Protein AF-A0A7S1BVX7-F1 (afdb_monomer_lite)

pLDDT: mean 76.32, std 13.63, range [35.94, 97.0]

Secondary structure (DSSP, 8-state):
-HHHHHHHHHHHTT-SEEEEE--HHHH--TT---TTSS---TT----S--SSS-HHHHHHHHHHHHHHHHHHHHHHHT-EEEEE-------PPSTT-----HHHHHHHHHHHHHHHTT--EEEEEPPHHHH-SSSPPPTTSS-EEGGG--SS--TTS-HHHHHHHHHHHHHHHHHHHHHHTT-EEEEEE---

Radius of gyration: 19.73 Å; chains: 1; bounding box: 46×43×48 Å

InterPro domains:
  IPR013120 Fatty acyl-CoA reductase-like, NAD-binding domain [PF07993] (8-108)
  IPR036291 NAD(P)-binding domain superfamily [SSF51735] (10-95)
  IPR036291 NAD(P)-binding domain superfamily [SSF51735] (114-191)
  IPR050425 NAD(P)-dependent dehydratase-like [PTHR10366] (12-107)

Organism: NCBI:txid216773

Structure (mmCIF, N/CA/C/O backbone):
data_AF-A0A7S1BVX7-F1
#
_entry.id   AF-A0A7S1BVX7-F1
#
loop_
_atom_site.group_PDB
_atom_site.id
_atom_site.type_symbol
_atom_site.label_atom_id
_atom_site.label_alt_id
_atom_site.label_comp_id
_atom_site.label_asym_id
_atom_site.label_entity_id
_atom_site.label_seq_id
_atom_site.pdbx_PDB_ins_code
_atom_site.Cartn_x
_atom_site.Cartn_y
_atom_site.Cartn_z
_atom_site.occupancy
_atom_site.B_iso_or_equiv
_atom_site.auth_seq_id
_atom_site.auth_comp_id
_atom_site.auth_asym_id
_atom_site.auth_atom_id
_atom_site.pdbx_PDB_model_num
ATOM 1 N N . THR A 1 1 ? -8.414 16.495 10.955 1.00 70.19 1 THR A N 1
ATOM 2 C CA . THR A 1 1 ? -7.666 15.682 9.970 1.00 70.19 1 THR A CA 1
ATOM 3 C C . THR A 1 1 ? -8.659 14.750 9.318 1.00 70.19 1 THR A C 1
ATOM 5 O O . THR A 1 1 ? -9.545 14.273 10.020 1.00 70.19 1 THR A O 1
ATOM 8 N N . LEU A 1 2 ? -8.501 14.451 8.025 1.00 81.69 2 LEU A N 1
ATOM 9 C CA . LEU A 1 2 ? -9.437 13.598 7.274 1.00 81.69 2 LEU A CA 1
ATOM 10 C C . LEU A 1 2 ? -9.712 12.246 7.960 1.00 81.69 2 LEU A C 1
ATOM 12 O O . LEU A 1 2 ? -10.850 11.797 8.012 1.00 81.69 2 LEU A O 1
ATOM 16 N N . VAL A 1 3 ? -8.689 11.630 8.573 1.00 88.06 3 VAL A N 1
ATOM 17 C CA . VAL A 1 3 ? -8.845 10.380 9.344 1.00 88.06 3 VAL A CA 1
ATOM 18 C C . VAL A 1 3 ? -9.833 10.549 10.505 1.00 88.06 3 VAL A C 1
ATOM 20 O O . VAL A 1 3 ? -10.677 9.687 10.720 1.00 88.06 3 VAL A O 1
ATOM 23 N N . LYS A 1 4 ? -9.769 11.671 11.238 1.00 89.50 4 LYS A N 1
ATOM 24 C CA . LYS A 1 4 ? -10.687 11.948 12.353 1.00 89.50 4 LYS A CA 1
ATOM 25 C C . LYS A 1 4 ? -12.123 12.102 11.866 1.00 89.50 4 LYS A C 1
ATOM 27 O O . LYS A 1 4 ? -13.010 11.489 12.441 1.00 89.50 4 LYS A O 1
ATOM 32 N N . GLU A 1 5 ? -12.341 12.888 10.818 1.00 90.88 5 GLU A N 1
ATOM 33 C CA . GLU A 1 5 ? -13.677 13.098 10.242 1.00 90.88 5 GLU A CA 1
ATOM 34 C C . GLU A 1 5 ? -14.302 11.777 9.780 1.00 90.88 5 GLU A C 1
ATOM 36 O O . GLU A 1 5 ? -15.466 11.502 10.074 1.00 90.88 5 GLU A O 1
ATOM 41 N N . TRP A 1 6 ? -13.508 10.914 9.142 1.00 89.31 6 TRP A N 1
ATOM 42 C CA . TRP A 1 6 ? -13.978 9.616 8.668 1.00 89.31 6 TRP A CA 1
ATOM 43 C C . TRP A 1 6 ? -14.335 8.662 9.815 1.00 89.31 6 TRP A C 1
ATOM 45 O O .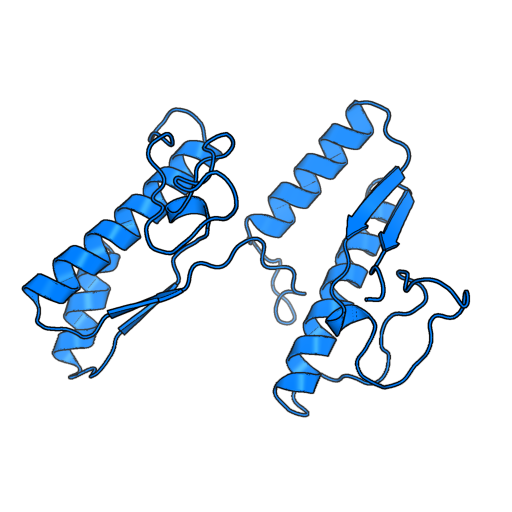 TRP A 1 6 ? -15.406 8.060 9.798 1.00 89.31 6 TRP A O 1
ATOM 55 N N . MET A 1 7 ? -13.495 8.582 10.853 1.00 91.06 7 MET A N 1
ATOM 56 C CA . MET A 1 7 ? -13.755 7.758 12.044 1.00 91.06 7 MET A CA 1
ATOM 57 C C . MET A 1 7 ? -14.986 8.244 12.827 1.00 91.06 7 MET A C 1
ATOM 59 O O . MET A 1 7 ? -15.818 7.430 13.227 1.00 91.06 7 MET A O 1
ATOM 63 N N . VAL A 1 8 ? -15.146 9.565 12.993 1.00 94.62 8 VAL A N 1
ATOM 64 C CA . VAL A 1 8 ? -16.341 10.165 13.617 1.00 94.62 8 VAL A CA 1
ATOM 65 C C . VAL A 1 8 ? -17.596 9.806 12.827 1.00 94.62 8 VAL A C 1
ATOM 67 O O . VAL A 1 8 ? -18.589 9.386 13.415 1.00 94.62 8 VAL A O 1
ATOM 70 N N . THR A 1 9 ? -17.543 9.925 11.500 1.00 92.81 9 THR A N 1
ATOM 71 C CA . THR A 1 9 ? -18.676 9.593 10.627 1.00 92.81 9 THR A CA 1
ATOM 72 C C . THR A 1 9 ? -19.025 8.108 10.710 1.00 92.81 9 THR A C 1
ATOM 74 O O . THR A 1 9 ? -20.191 7.762 10.872 1.00 92.81 9 THR A O 1
ATOM 77 N N . ALA A 1 10 ? -18.025 7.222 10.669 1.00 88.81 10 ALA A N 1
ATOM 78 C CA . ALA A 1 10 ? -18.234 5.782 10.805 1.00 88.81 10 ALA A CA 1
ATOM 79 C C . ALA A 1 10 ? -18.930 5.430 12.130 1.00 88.81 10 ALA A C 1
ATOM 81 O O . ALA A 1 10 ? -19.890 4.659 12.131 1.00 88.81 10 ALA A O 1
ATOM 82 N N . LYS A 1 11 ? -18.507 6.047 13.242 1.00 92.81 11 LYS A N 1
ATOM 83 C CA . LYS A 1 11 ? -19.168 5.881 14.543 1.00 92.81 11 LYS A CA 1
ATOM 84 C C . LYS A 1 11 ? -20.602 6.403 14.537 1.00 92.81 11 LYS A C 1
ATOM 86 O O . LYS A 1 11 ? -21.496 5.703 15.000 1.00 92.81 11 LYS A O 1
ATOM 91 N N . ALA A 1 12 ? -20.827 7.605 14.009 1.00 94.88 12 ALA A N 1
ATOM 92 C CA . ALA A 1 12 ? -22.155 8.215 13.952 1.00 94.88 12 ALA A CA 1
ATOM 93 C C . ALA A 1 12 ? -23.157 7.371 13.142 1.00 94.88 12 ALA A C 1
ATOM 95 O O . ALA A 1 12 ? -24.337 7.333 13.473 1.00 94.88 12 ALA A O 1
ATOM 96 N N . LEU A 1 13 ? -22.679 6.654 12.122 1.00 95.31 13 LEU A N 1
ATOM 97 C CA . LEU A 1 13 ? -23.476 5.732 11.310 1.00 95.31 13 LEU A CA 1
ATOM 98 C C . LEU A 1 13 ? -23.624 4.326 11.923 1.00 95.31 13 LEU A C 1
ATOM 100 O O . LEU A 1 13 ? -24.218 3.452 11.296 1.00 95.31 13 LEU A O 1
ATOM 104 N N . GLY A 1 14 ? -23.079 4.079 13.118 1.00 92.56 14 GLY A N 1
ATOM 105 C CA . GLY A 1 14 ? -23.167 2.778 13.786 1.00 92.56 14 GLY A CA 1
ATOM 106 C C . GLY A 1 14 ? -22.335 1.679 13.118 1.00 92.56 14 GLY A C 1
ATOM 107 O O . GLY A 1 14 ? -22.705 0.505 13.172 1.00 92.56 14 GLY A O 1
ATOM 108 N N . ALA A 1 15 ? -21.225 2.027 12.458 1.00 90.19 15 ALA A N 1
ATOM 109 C CA . ALA A 1 15 ? -20.363 1.038 11.821 1.00 90.19 15 ALA A CA 1
ATOM 110 C C . ALA A 1 15 ? -19.768 0.070 12.857 1.00 90.19 15 ALA A C 1
ATOM 112 O O . ALA A 1 15 ? -19.084 0.480 13.790 1.00 90.19 15 ALA A O 1
ATOM 113 N N . ARG A 1 16 ? -19.966 -1.237 12.645 1.00 86.12 16 ARG A N 1
ATOM 114 C CA . ARG A 1 16 ? -19.389 -2.291 13.499 1.00 86.12 16 ARG A CA 1
ATOM 115 C C . ARG A 1 16 ? -17.866 -2.387 13.378 1.00 86.12 16 ARG A C 1
ATOM 117 O O . ARG A 1 16 ? -17.187 -2.700 14.347 1.00 86.12 16 ARG A O 1
ATOM 124 N N . ARG A 1 17 ? -17.345 -2.182 12.168 1.00 86.94 17 ARG A N 1
ATOM 125 C CA . ARG A 1 17 ? -15.933 -2.356 11.824 1.00 86.94 17 ARG A CA 1
ATOM 126 C C . ARG A 1 17 ? -15.527 -1.345 10.771 1.00 86.94 17 ARG A C 1
ATOM 128 O O . ARG A 1 17 ? -16.231 -1.157 9.781 1.00 86.94 17 ARG A O 1
ATOM 135 N N . VAL A 1 18 ? -14.346 -0.775 10.950 1.00 88.44 18 VAL A N 1
ATOM 136 C CA . VAL A 1 18 ? -13.700 0.118 9.998 1.00 88.44 18 VAL A CA 1
ATOM 137 C C . VAL A 1 18 ? -12.531 -0.615 9.345 1.00 88.44 18 VAL A C 1
ATOM 139 O O . VAL A 1 18 ? -11.682 -1.184 10.030 1.00 88.44 18 VAL A O 1
ATOM 142 N N . ILE A 1 19 ? -12.485 -0.609 8.011 1.00 86.19 19 ILE A N 1
ATOM 143 C CA . ILE A 1 19 ? -11.337 -1.105 7.244 1.00 86.19 19 ILE A CA 1
ATOM 144 C C . ILE A 1 19 ? -10.570 0.103 6.721 1.00 86.19 19 ILE A C 1
ATOM 146 O O . ILE A 1 19 ? -11.102 0.895 5.943 1.00 86.19 19 ILE A O 1
ATOM 150 N N . PHE A 1 20 ? -9.320 0.243 7.148 1.00 83.38 20 PHE A N 1
ATOM 151 C CA . PHE A 1 20 ? -8.459 1.356 6.778 1.00 83.38 20 PHE A CA 1
ATOM 152 C C . PHE A 1 20 ? -7.367 0.898 5.810 1.00 83.38 20 PHE A C 1
ATOM 154 O O . PHE A 1 20 ? -6.495 0.093 6.146 1.00 83.38 20 PHE A O 1
ATOM 161 N N . THR A 1 21 ? -7.401 1.432 4.590 1.00 83.81 21 THR A N 1
ATOM 162 C CA . THR A 1 21 ? -6.370 1.166 3.583 1.00 83.81 21 THR A CA 1
ATOM 163 C C . THR A 1 21 ? -5.134 2.012 3.868 1.00 83.81 21 THR A C 1
ATOM 165 O O . THR A 1 21 ? -5.026 3.171 3.451 1.00 83.81 21 THR A O 1
ATOM 168 N N . SER A 1 22 ? -4.177 1.408 4.561 1.00 89.19 22 SER A N 1
ATOM 169 C CA . SER A 1 22 ? -2.867 1.986 4.806 1.00 89.19 22 SER A CA 1
ATOM 170 C C . SER A 1 22 ? -1.942 1.763 3.598 1.00 89.19 22 SER A C 1
ATOM 172 O O . SER A 1 22 ? -2.319 2.024 2.450 1.00 89.19 22 SER A O 1
ATOM 174 N N . SER A 1 23 ? -0.686 1.397 3.829 1.00 84.31 23 SER A N 1
ATOM 175 C CA . SER A 1 23 ? 0.339 1.181 2.817 1.00 84.31 23 SER A CA 1
ATOM 176 C C . SER A 1 23 ? 1.530 0.475 3.446 1.00 84.31 23 SER A C 1
ATOM 178 O O . SER A 1 23 ? 1.856 0.710 4.606 1.00 84.31 23 SER A O 1
ATOM 180 N N . MET A 1 24 ? 2.275 -0.284 2.650 1.00 86.19 24 MET A N 1
ATOM 181 C CA . MET A 1 24 ? 3.579 -0.808 3.056 1.00 86.19 24 MET A CA 1
ATOM 182 C C . MET A 1 24 ? 4.570 0.303 3.453 1.00 86.19 24 MET A C 1
ATOM 184 O O . MET A 1 24 ? 5.510 0.076 4.211 1.00 86.19 24 MET A O 1
ATOM 188 N N . ALA A 1 25 ? 4.306 1.530 3.002 1.00 86.69 25 ALA A N 1
ATOM 189 C CA . ALA A 1 25 ? 4.991 2.746 3.414 1.00 86.69 25 ALA A CA 1
ATOM 190 C C . ALA A 1 25 ? 4.828 3.093 4.910 1.00 86.69 25 ALA A C 1
ATOM 192 O O . ALA A 1 25 ? 5.683 3.781 5.461 1.00 86.69 25 ALA A O 1
ATOM 193 N N . ALA A 1 26 ? 3.756 2.631 5.567 1.00 91.50 26 ALA A N 1
ATOM 194 C CA . ALA A 1 26 ? 3.566 2.762 7.013 1.00 91.50 26 ALA A CA 1
ATOM 195 C C . ALA A 1 26 ? 4.376 1.725 7.808 1.00 91.50 26 ALA A C 1
ATOM 197 O O . ALA A 1 26 ? 4.738 1.975 8.955 1.00 91.50 26 ALA A O 1
ATOM 198 N N . VAL A 1 27 ? 4.709 0.595 7.177 1.00 91.88 27 VAL A N 1
ATOM 199 C CA . VAL A 1 27 ? 5.401 -0.544 7.797 1.00 91.88 27 VAL A CA 1
ATOM 200 C C . VAL A 1 27 ? 6.926 -0.428 7.673 1.00 91.88 27 VAL A C 1
ATOM 202 O O . VAL A 1 27 ? 7.643 -0.817 8.590 1.00 91.88 27 VAL A O 1
ATOM 205 N N . ARG A 1 28 ? 7.447 0.135 6.571 1.00 91.44 28 ARG A N 1
ATOM 206 C CA . ARG A 1 28 ? 8.895 0.343 6.374 1.00 91.44 28 ARG A CA 1
ATOM 207 C C . ARG A 1 28 ? 9.237 1.600 5.574 1.00 91.44 28 ARG A C 1
ATOM 209 O O . ARG A 1 28 ? 8.481 2.006 4.690 1.00 91.44 28 ARG A O 1
ATOM 216 N N . ALA A 1 29 ? 10.433 2.136 5.813 1.00 88.06 29 ALA A N 1
ATOM 217 C CA . ALA A 1 29 ? 11.091 3.079 4.910 1.00 88.06 29 ALA A CA 1
ATOM 218 C C . ALA A 1 29 ? 11.880 2.351 3.801 1.00 88.06 29 ALA A C 1
ATOM 220 O O . ALA A 1 29 ? 11.981 1.120 3.782 1.00 88.06 29 ALA A O 1
ATOM 221 N N . THR A 1 30 ? 12.465 3.111 2.868 1.00 79.50 30 THR A N 1
ATOM 222 C CA . THR A 1 30 ? 13.228 2.566 1.727 1.00 79.50 30 THR A CA 1
ATOM 223 C C . THR A 1 30 ? 14.382 1.650 2.156 1.00 79.50 30 THR A C 1
ATOM 225 O O . THR A 1 30 ? 14.517 0.578 1.578 1.00 79.50 30 THR A O 1
ATOM 228 N N . ASN A 1 31 ? 15.129 2.015 3.207 1.00 81.38 31 ASN A N 1
ATOM 229 C CA . ASN A 1 31 ? 16.330 1.300 3.675 1.00 81.38 31 ASN A CA 1
ATOM 230 C C . ASN A 1 31 ? 16.199 0.765 5.113 1.00 81.38 31 ASN A C 1
ATOM 232 O O . ASN A 1 31 ? 17.197 0.591 5.805 1.00 81.38 31 ASN A O 1
ATOM 236 N N . GLN A 1 32 ? 14.975 0.562 5.599 1.00 86.12 32 GLN A N 1
ATOM 237 C CA . GLN A 1 32 ? 14.747 0.050 6.949 1.00 86.12 32 GLN A CA 1
ATOM 238 C C . GLN A 1 32 ? 14.559 -1.470 6.896 1.00 86.12 32 GLN A C 1
ATOM 240 O O . GLN A 1 32 ? 13.558 -1.877 6.318 1.00 86.12 32 GLN A O 1
ATOM 245 N N . PRO A 1 33 ? 15.446 -2.299 7.479 1.00 87.56 33 PRO A N 1
ATOM 246 C CA . PRO A 1 33 ? 15.275 -3.752 7.495 1.00 87.56 33 PRO A CA 1
ATOM 247 C C . PRO A 1 33 ? 14.111 -4.191 8.406 1.00 87.56 33 PRO A C 1
ATOM 249 O O . PRO A 1 33 ? 13.711 -3.436 9.300 1.00 87.56 33 PRO A O 1
ATOM 252 N N . PRO A 1 34 ? 13.564 -5.408 8.217 1.00 90.06 34 PRO A N 1
ATOM 253 C CA . PRO A 1 34 ? 12.556 -5.958 9.120 1.00 90.06 34 PRO A CA 1
ATOM 254 C C . PRO A 1 34 ? 13.154 -6.223 10.507 1.00 90.06 34 PRO A C 1
ATOM 256 O O . PRO A 1 34 ? 14.296 -6.671 10.624 1.00 90.06 34 PRO A O 1
ATOM 259 N N . LYS A 1 35 ? 12.370 -6.018 11.570 1.00 90.69 35 LYS A N 1
ATOM 260 C CA . LYS A 1 35 ? 12.812 -6.197 12.967 1.00 90.69 35 LYS A CA 1
ATOM 261 C C . LYS A 1 35 ? 13.326 -7.604 13.272 1.00 90.69 35 LYS A C 1
ATOM 263 O O . LYS A 1 35 ? 14.203 -7.761 14.110 1.00 90.69 35 LYS A O 1
ATOM 268 N N . ASN A 1 36 ? 12.769 -8.620 12.616 1.00 85.38 36 ASN A N 1
ATOM 269 C CA . ASN A 1 36 ? 13.164 -10.021 12.793 1.00 85.38 36 ASN A CA 1
ATOM 270 C C . ASN A 1 36 ? 14.287 -10.472 11.836 1.00 85.38 36 ASN A C 1
ATOM 272 O O . ASN A 1 36 ? 14.613 -11.655 11.816 1.00 85.38 36 ASN A O 1
ATOM 276 N N . GLY A 1 37 ? 14.822 -9.571 11.005 1.00 87.94 37 GLY A N 1
ATOM 277 C CA . GLY A 1 37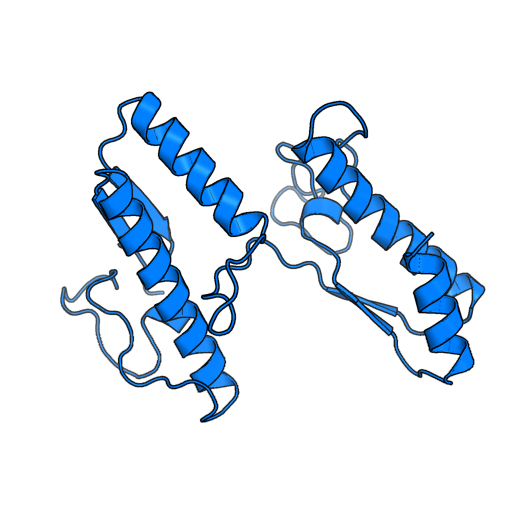 ? 15.882 -9.856 10.034 1.00 87.94 37 GLY A CA 1
ATOM 278 C C . GLY A 1 37 ? 15.452 -10.586 8.754 1.00 87.94 37 GLY A C 1
ATOM 279 O O . GLY A 1 37 ? 16.211 -10.575 7.792 1.00 87.94 37 GLY A O 1
ATOM 280 N N . ASN A 1 38 ? 14.244 -11.154 8.692 1.00 82.44 38 ASN A N 1
ATOM 281 C CA . ASN A 1 38 ? 13.816 -12.025 7.590 1.00 82.44 38 ASN A CA 1
ATOM 282 C C . ASN A 1 38 ? 12.660 -11.445 6.764 1.00 82.44 38 ASN A C 1
ATOM 284 O O . ASN A 1 38 ? 12.731 -11.392 5.539 1.00 82.44 38 ASN A O 1
ATOM 288 N N . PHE A 1 39 ? 11.574 -11.020 7.411 1.00 79.25 39 PHE A N 1
ATOM 289 C CA . PHE A 1 39 ? 10.365 -10.552 6.728 1.00 79.25 39 PHE A CA 1
ATOM 290 C C . PHE A 1 39 ? 9.595 -9.539 7.573 1.00 79.25 39 PHE A C 1
ATOM 292 O O . PHE A 1 39 ? 9.575 -9.618 8.799 1.00 79.25 39 PHE A O 1
ATOM 299 N N . TYR A 1 40 ? 8.920 -8.599 6.912 1.00 82.25 40 TYR A N 1
ATOM 300 C CA . TYR A 1 40 ? 8.086 -7.613 7.598 1.00 82.25 40 TYR A CA 1
ATOM 301 C C . TYR A 1 40 ? 6.795 -8.243 8.115 1.00 82.25 40 TYR A C 1
ATOM 303 O O . TYR A 1 40 ? 6.176 -9.081 7.459 1.00 82.25 40 TYR A O 1
ATOM 311 N N . THR A 1 41 ? 6.371 -7.783 9.280 1.00 84.94 41 THR A N 1
ATOM 312 C CA . THR A 1 41 ? 5.156 -8.194 9.978 1.00 84.94 41 THR A CA 1
ATOM 313 C C . THR A 1 41 ? 4.337 -6.967 10.368 1.00 84.94 41 THR A C 1
ATOM 315 O O . THR A 1 41 ? 4.791 -5.834 10.243 1.00 84.94 41 THR A O 1
ATOM 318 N N . ASN A 1 42 ? 3.146 -7.175 10.927 1.00 85.38 42 ASN A N 1
ATOM 319 C CA . ASN A 1 42 ? 2.353 -6.095 11.526 1.00 85.38 42 ASN A CA 1
ATOM 320 C C . ASN A 1 42 ? 3.007 -5.450 12.771 1.00 85.38 42 ASN A C 1
ATOM 322 O O . ASN A 1 42 ? 2.485 -4.472 13.299 1.00 85.38 42 ASN A O 1
ATOM 326 N N . LYS A 1 43 ? 4.127 -5.996 13.267 1.00 92.00 43 LYS A N 1
ATOM 327 C CA . LYS A 1 43 ? 4.924 -5.404 14.355 1.00 92.00 43 LYS A CA 1
ATOM 328 C C . LYS A 1 43 ? 5.952 -4.395 13.840 1.00 92.00 43 LYS A C 1
ATOM 330 O O . LYS A 1 43 ? 6.543 -3.656 14.638 1.00 92.00 43 LYS A O 1
ATOM 335 N N . ASP A 1 44 ? 6.208 -4.387 12.537 1.00 94.19 44 ASP A N 1
ATOM 336 C CA . ASP A 1 44 ? 7.105 -3.449 11.883 1.00 94.19 44 ASP A CA 1
ATOM 337 C C . ASP A 1 44 ? 6.374 -2.134 11.610 1.00 94.19 44 ASP A C 1
ATOM 339 O O . ASP A 1 44 ? 5.222 -2.112 11.186 1.00 94.19 44 ASP A O 1
ATOM 343 N N . TRP A 1 45 ? 7.061 -1.033 11.888 1.00 96.81 45 TRP A N 1
ATOM 344 C CA . TRP A 1 45 ? 6.572 0.319 11.658 1.00 96.81 45 TRP A CA 1
ATOM 345 C C . TRP A 1 45 ? 7.687 1.114 11.018 1.00 96.81 45 TRP A C 1
ATOM 347 O O . TRP A 1 45 ? 8.851 0.965 11.395 1.00 96.81 45 TRP A O 1
ATOM 357 N N . ASN A 1 46 ? 7.334 1.975 10.077 1.00 94.62 46 ASN A N 1
ATOM 358 C CA . ASN A 1 46 ? 8.279 2.898 9.489 1.00 94.62 46 ASN A CA 1
ATOM 359 C C . ASN A 1 46 ? 8.767 3.870 10.572 1.00 94.62 46 ASN A C 1
ATOM 361 O O . ASN A 1 46 ? 7.964 4.552 11.196 1.00 94.62 46 ASN A O 1
ATOM 365 N N . THR A 1 47 ? 10.069 3.943 10.808 1.00 95.75 47 THR A N 1
ATOM 366 C CA . THR A 1 47 ? 10.650 4.858 11.803 1.00 95.75 47 THR A CA 1
ATOM 367 C C . THR A 1 47 ? 11.644 5.841 11.203 1.00 95.75 47 THR A C 1
ATOM 369 O O . THR A 1 47 ? 12.092 6.739 11.906 1.00 95.75 47 THR A O 1
ATOM 372 N N . LEU A 1 48 ? 11.986 5.693 9.919 1.00 94.75 48 LEU A N 1
ATOM 373 C CA . LEU A 1 48 ? 13.050 6.469 9.274 1.00 94.75 48 LEU A CA 1
ATOM 374 C C . LEU A 1 48 ? 12.536 7.534 8.300 1.00 94.75 48 LEU A C 1
ATOM 376 O O . LEU A 1 48 ? 13.304 8.399 7.881 1.00 94.75 48 LEU A O 1
ATOM 380 N N . SER A 1 49 ? 11.275 7.457 7.873 1.00 89.56 49 SER A N 1
ATOM 381 C CA . SER A 1 49 ? 10.715 8.459 6.966 1.00 89.56 49 SER A CA 1
ATOM 382 C C . SER A 1 49 ? 10.328 9.716 7.729 1.00 89.56 49 SER A C 1
ATOM 384 O O . SER A 1 49 ? 9.644 9.655 8.748 1.00 89.56 49 SER A O 1
ATOM 386 N N . GLU A 1 50 ? 10.709 10.859 7.178 1.00 91.69 50 GLU A N 1
ATOM 387 C CA . GLU A 1 50 ? 10.508 12.191 7.743 1.00 91.69 50 GLU A CA 1
ATOM 388 C C . GLU A 1 50 ? 9.706 13.071 6.781 1.00 91.69 50 GLU A C 1
ATOM 390 O O . GLU A 1 50 ? 9.833 12.963 5.553 1.00 91.69 50 GLU A O 1
ATOM 395 N N . LEU A 1 51 ? 8.893 13.962 7.346 1.00 90.38 51 LEU A N 1
ATOM 396 C CA . LEU A 1 51 ? 8.193 14.993 6.590 1.00 90.38 51 LEU A CA 1
ATOM 397 C C . LEU A 1 51 ? 9.193 16.041 6.082 1.00 90.38 51 LEU A C 1
ATOM 399 O O . LEU A 1 51 ? 10.064 16.477 6.824 1.00 90.38 51 LEU A O 1
ATOM 403 N N . GLY A 1 52 ? 9.068 16.457 4.822 1.00 82.19 52 GLY A N 1
ATOM 404 C CA . GLY A 1 52 ? 9.872 17.537 4.239 1.00 82.19 52 GLY A CA 1
ATOM 405 C C . GLY A 1 52 ? 11.236 17.116 3.680 1.00 82.19 52 GLY A C 1
ATOM 406 O O . GLY A 1 52 ? 11.778 17.832 2.848 1.00 82.19 52 GLY A O 1
ATOM 407 N N . LYS A 1 53 ? 11.761 15.934 4.034 1.00 82.31 53 LYS A N 1
ATOM 408 C CA . LYS A 1 53 ? 13.060 15.439 3.530 1.00 82.31 53 LYS A CA 1
ATOM 409 C C . LYS A 1 53 ? 13.102 15.288 2.008 1.00 82.31 53 LYS A C 1
ATOM 411 O O . LYS A 1 53 ? 14.060 15.671 1.351 1.00 82.31 53 LYS A O 1
ATOM 416 N N . ASN A 1 54 ? 12.071 14.664 1.456 1.00 80.56 54 ASN A N 1
ATOM 417 C CA . ASN A 1 54 ? 11.756 14.628 0.031 1.00 80.56 54 ASN A CA 1
ATOM 418 C C . ASN A 1 54 ? 10.300 14.171 -0.124 1.00 80.56 54 ASN A C 1
ATOM 420 O O . ASN A 1 54 ? 9.646 13.801 0.861 1.00 80.56 54 ASN A O 1
ATOM 424 N N . TRP A 1 55 ? 9.788 14.179 -1.353 1.00 76.00 55 TRP A N 1
ATOM 425 C CA . TRP A 1 55 ? 8.406 13.792 -1.628 1.00 76.00 55 TRP A CA 1
ATOM 426 C C . TRP A 1 55 ? 8.093 12.355 -1.166 1.00 76.00 55 TRP A C 1
ATOM 428 O O . TRP A 1 55 ? 7.112 12.140 -0.455 1.00 76.00 55 TRP A O 1
ATOM 438 N N . GLY A 1 56 ? 8.957 11.378 -1.474 1.00 72.94 56 GLY A N 1
ATOM 439 C CA . GLY A 1 56 ? 8.735 9.965 -1.129 1.00 72.94 56 GLY A CA 1
ATOM 440 C C . GLY A 1 56 ? 8.760 9.703 0.378 1.00 72.94 56 GLY A C 1
ATOM 441 O O . GLY A 1 56 ? 7.893 9.012 0.910 1.00 72.94 56 GLY A O 1
ATOM 442 N N . SER A 1 57 ? 9.706 10.321 1.082 1.00 78.62 57 SER A N 1
ATOM 443 C CA . SER A 1 57 ? 9.798 10.304 2.544 1.00 78.62 57 SER A CA 1
ATOM 444 C C . SER A 1 57 ? 8.566 10.945 3.185 1.00 78.62 57 SER A C 1
ATOM 446 O O . SER A 1 57 ? 7.994 10.381 4.115 1.00 78.62 57 SER A O 1
ATOM 448 N N . SER A 1 58 ? 8.088 12.066 2.639 1.00 79.75 58 SER A N 1
ATOM 449 C CA . SER A 1 58 ? 6.882 12.751 3.123 1.00 79.75 58 SER A CA 1
ATOM 450 C C . SER A 1 58 ? 5.620 11.910 2.909 1.00 79.75 58 SER A C 1
ATOM 452 O O . SER A 1 58 ? 4.779 11.808 3.805 1.00 79.75 58 SER A O 1
ATOM 454 N N . TYR A 1 59 ? 5.503 11.237 1.760 1.00 78.94 59 TYR A N 1
ATOM 455 C CA . TYR A 1 59 ? 4.430 10.279 1.497 1.00 78.94 59 TYR A CA 1
ATOM 456 C C . TYR A 1 59 ? 4.464 9.116 2.500 1.00 78.94 59 TYR A C 1
ATOM 458 O O . TYR A 1 59 ? 3.454 8.826 3.142 1.00 78.94 59 TYR A O 1
ATOM 466 N N 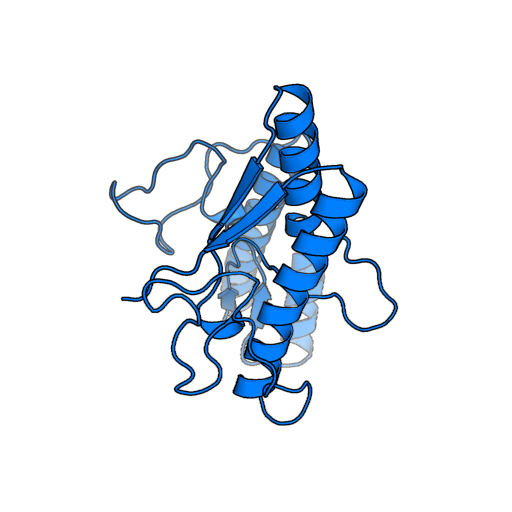. GLN A 1 60 ? 5.627 8.492 2.702 1.00 82.69 60 GLN A N 1
ATOM 467 C CA . GLN A 1 60 ? 5.786 7.391 3.655 1.00 82.69 60 GLN A CA 1
ATOM 468 C C . GLN A 1 60 ? 5.456 7.816 5.095 1.00 82.69 60 GLN A C 1
ATOM 470 O O . GLN A 1 60 ? 4.681 7.143 5.780 1.00 82.69 60 GLN A O 1
ATOM 475 N N . TYR A 1 61 ? 5.957 8.980 5.514 1.00 87.94 61 TYR A N 1
ATOM 476 C CA . TYR A 1 61 ? 5.644 9.587 6.805 1.00 87.94 61 TYR A CA 1
ATOM 477 C C . TYR A 1 61 ? 4.137 9.812 6.977 1.00 87.94 61 TYR A C 1
ATOM 479 O O . TYR A 1 61 ? 3.571 9.434 8.003 1.00 87.94 61 TYR A O 1
ATOM 487 N N . SER A 1 62 ? 3.468 10.397 5.977 1.00 86.62 62 SER A N 1
ATOM 488 C CA . SER A 1 62 ? 2.032 10.695 6.056 1.00 86.62 62 SER A CA 1
ATOM 489 C C . SER A 1 62 ? 1.172 9.431 6.141 1.00 86.62 62 SER A C 1
ATOM 491 O O . SER A 1 62 ? 0.208 9.406 6.908 1.00 86.62 62 SER A O 1
ATOM 493 N N . LYS A 1 63 ? 1.542 8.357 5.426 1.00 87.56 63 LYS A N 1
ATOM 494 C CA . LYS A 1 63 ? 0.876 7.049 5.517 1.00 87.56 63 LYS A CA 1
ATOM 495 C C . LYS A 1 63 ? 0.991 6.452 6.917 1.00 87.56 63 LYS A C 1
ATOM 497 O O . LYS A 1 63 ? -0.039 6.128 7.504 1.00 87.56 63 LYS A O 1
ATOM 502 N N . ARG A 1 64 ? 2.205 6.404 7.476 1.00 94.19 64 ARG A N 1
ATOM 503 C CA . ARG A 1 64 ? 2.440 5.971 8.863 1.00 94.19 64 ARG A CA 1
ATOM 504 C C . ARG A 1 64 ? 1.606 6.782 9.852 1.00 94.19 64 ARG A C 1
ATOM 506 O O . ARG A 1 64 ? 0.869 6.209 10.646 1.00 94.19 64 ARG A O 1
ATOM 513 N N . LYS A 1 65 ? 1.681 8.115 9.777 1.00 94.56 65 LYS A N 1
ATOM 514 C CA . LYS A 1 65 ? 0.957 9.005 10.693 1.00 94.56 65 LYS A CA 1
ATOM 515 C C . LYS A 1 65 ? -0.557 8.858 10.613 1.00 94.56 65 LYS A C 1
ATOM 517 O O . LYS A 1 65 ? -1.236 8.976 11.630 1.00 94.56 65 LYS A O 1
ATOM 522 N N . SER A 1 66 ? -1.085 8.612 9.420 1.00 89.88 66 SER A N 1
ATOM 523 C CA . SER A 1 66 ? -2.519 8.404 9.230 1.00 89.88 66 SER A CA 1
ATOM 524 C C . SER A 1 66 ? -2.989 7.098 9.871 1.00 89.88 66 SER A C 1
ATOM 526 O O . SER A 1 66 ? -4.041 7.091 10.503 1.00 89.88 66 SER A O 1
ATOM 528 N N . GLU A 1 67 ? -2.204 6.021 9.757 1.00 94.69 67 GLU A N 1
ATOM 529 C CA . GLU A 1 67 ? -2.513 4.736 10.395 1.00 94.69 67 GLU A CA 1
ATOM 530 C C . GLU A 1 67 ? -2.397 4.805 11.923 1.00 94.69 67 GLU A C 1
ATOM 532 O O . GLU A 1 67 ? -3.315 4.368 12.612 1.00 94.69 67 GLU A O 1
ATOM 537 N N . GLU A 1 68 ? -1.337 5.430 12.456 1.00 96.06 68 GLU A N 1
ATOM 538 C CA . GLU A 1 68 ? -1.202 5.698 13.900 1.00 96.06 68 GLU A CA 1
ATOM 539 C C . GLU A 1 68 ? -2.434 6.433 14.430 1.00 96.06 68 GLU A C 1
ATOM 541 O O . GLU A 1 68 ? -3.050 6.004 15.407 1.00 96.06 68 GLU A O 1
ATOM 546 N N . ARG A 1 69 ? -2.853 7.501 13.737 1.00 95.94 69 ARG A N 1
ATOM 547 C CA . ARG A 1 69 ? -4.007 8.286 14.172 1.00 95.94 69 ARG A CA 1
ATOM 548 C C . ARG A 1 69 ? -5.315 7.502 14.080 1.00 95.94 69 ARG A C 1
ATOM 550 O O . ARG A 1 69 ? -6.171 7.674 14.942 1.00 95.94 69 ARG A O 1
ATOM 557 N N . ALA A 1 70 ? -5.489 6.659 13.062 1.00 93.69 70 ALA A N 1
ATOM 558 C CA . ALA A 1 70 ? -6.656 5.782 12.960 1.00 93.69 70 ALA A CA 1
ATOM 559 C C . ALA A 1 70 ? -6.699 4.786 14.129 1.00 93.69 70 ALA A C 1
ATOM 561 O O . ALA A 1 70 ? -7.755 4.597 14.730 1.00 93.69 70 ALA A O 1
ATOM 562 N N . LEU A 1 71 ? -5.550 4.207 14.494 1.00 95.62 71 LEU A N 1
ATOM 563 C CA . LEU A 1 71 ? -5.434 3.275 15.612 1.00 95.62 71 LEU A CA 1
ATOM 564 C C . LEU A 1 71 ? -5.742 3.949 16.956 1.00 95.62 71 LEU A C 1
ATOM 566 O O . LEU A 1 71 ? -6.488 3.388 17.755 1.00 95.62 71 LEU A O 1
ATOM 570 N N . GLU A 1 72 ? -5.225 5.153 17.198 1.00 97.00 72 GLU A N 1
ATOM 571 C CA . GLU A 1 72 ? -5.569 5.959 18.380 1.00 97.00 72 GLU A CA 1
ATOM 572 C C . GLU A 1 72 ? -7.075 6.232 18.452 1.00 97.00 72 GLU A C 1
ATOM 574 O O . GLU A 1 72 ? -7.720 5.896 19.442 1.00 97.00 72 GLU A O 1
ATOM 579 N N . LEU A 1 73 ? -7.654 6.758 17.368 1.00 95.25 73 LEU A N 1
ATOM 580 C CA . LEU A 1 73 ? -9.081 7.069 17.284 1.00 95.25 73 LEU A CA 1
ATOM 581 C C . LEU A 1 73 ? -9.960 5.837 17.485 1.00 95.25 73 LEU A C 1
ATOM 583 O O . LEU A 1 73 ? -11.001 5.938 18.121 1.00 95.25 73 LEU A O 1
ATOM 587 N N . SER A 1 74 ? -9.555 4.677 16.963 1.00 94.94 74 SER A N 1
ATOM 588 C CA . SER A 1 74 ? -10.316 3.436 17.134 1.00 94.94 74 SER A CA 1
ATOM 589 C C . SER A 1 74 ? -10.443 3.043 18.604 1.00 94.94 74 SER A C 1
ATOM 591 O O . SER A 1 74 ? -11.522 2.653 19.038 1.00 94.94 74 SER A O 1
ATOM 593 N N . LYS A 1 75 ? -9.380 3.253 19.391 1.00 95.75 75 LYS A N 1
ATOM 594 C CA . LYS A 1 75 ? -9.375 3.022 20.839 1.00 95.75 75 LYS A CA 1
ATOM 595 C C . LYS A 1 75 ? -10.181 4.088 21.577 1.00 95.75 75 LYS A C 1
ATOM 597 O O . LYS A 1 75 ? -10.991 3.745 22.426 1.00 95.75 75 LYS A O 1
ATOM 602 N N . GLU A 1 76 ? -9.995 5.366 21.230 1.00 95.25 76 GLU A N 1
ATOM 603 C CA . GLU A 1 76 ? -10.756 6.493 21.803 1.00 95.25 76 GLU A CA 1
ATOM 604 C C . GLU A 1 76 ? -12.272 6.335 21.585 1.00 95.25 76 GLU A C 1
ATOM 606 O O . GLU A 1 76 ? -13.081 6.773 22.401 1.00 95.25 76 GLU A O 1
ATOM 611 N N . MET A 1 77 ? -12.667 5.740 20.458 1.00 93.94 77 MET A N 1
ATOM 612 C CA . MET A 1 77 ? -14.056 5.654 20.015 1.00 93.94 77 MET A CA 1
ATOM 613 C C . MET A 1 77 ? -14.702 4.285 20.229 1.00 93.94 77 MET A C 1
ATOM 615 O O . MET A 1 77 ? -15.896 4.180 19.945 1.00 93.94 77 MET A O 1
ATOM 619 N N . ASP A 1 78 ? -13.963 3.294 20.729 1.00 93.75 78 ASP A N 1
ATOM 620 C CA . ASP A 1 78 ? -14.394 1.892 20.837 1.00 93.75 78 ASP A CA 1
ATOM 621 C C . ASP A 1 78 ? -14.911 1.324 19.498 1.00 93.75 78 ASP A C 1
ATOM 623 O O . ASP A 1 78 ? -16.010 0.787 19.382 1.00 93.75 78 ASP A O 1
ATOM 627 N N . LEU A 1 79 ? -14.126 1.525 18.435 1.00 92.81 79 LEU A N 1
ATOM 628 C CA . LEU A 1 79 ? -14.400 1.005 17.095 1.00 92.81 79 LEU A CA 1
ATOM 629 C C . LEU A 1 79 ? -13.444 -0.138 16.756 1.00 92.81 79 LEU A C 1
ATOM 631 O O . LEU A 1 79 ? -12.229 -0.014 16.913 1.00 92.81 79 LEU A O 1
ATOM 635 N N . GLU A 1 80 ? -13.971 -1.216 16.175 1.00 94.25 80 GLU A N 1
ATOM 636 C CA . GLU A 1 80 ? -13.133 -2.280 15.625 1.00 94.25 80 GLU A CA 1
ATOM 637 C C . GLU A 1 80 ? -12.422 -1.780 14.355 1.00 94.25 80 GLU A C 1
ATOM 639 O O . GLU A 1 80 ? -13.067 -1.490 13.344 1.00 94.25 80 GLU A O 1
ATOM 644 N N . LEU A 1 81 ? -11.090 -1.696 14.381 1.00 90.94 81 LEU A N 1
ATOM 645 C CA . LEU A 1 81 ? -10.277 -1.256 13.247 1.00 90.94 81 LEU A CA 1
ATOM 646 C C . LEU A 1 81 ? -9.450 -2.410 12.683 1.00 90.94 81 LEU A C 1
ATOM 648 O O . LEU A 1 81 ? -8.684 -3.046 13.402 1.00 90.94 81 LEU A O 1
ATOM 652 N N . ASN A 1 82 ? -9.536 -2.610 11.370 1.00 89.56 82 ASN A N 1
ATOM 653 C CA . ASN A 1 82 ? -8.621 -3.467 10.625 1.00 89.56 82 ASN A CA 1
ATOM 654 C C . ASN A 1 82 ? -7.869 -2.636 9.590 1.00 89.56 82 ASN A C 1
ATOM 656 O O . ASN A 1 82 ? -8.485 -1.932 8.786 1.00 89.56 82 ASN A O 1
ATOM 660 N N . THR A 1 83 ? -6.543 -2.726 9.587 1.00 86.00 83 THR A N 1
ATOM 661 C CA . THR A 1 83 ? -5.711 -2.055 8.589 1.00 86.00 83 THR A CA 1
ATOM 662 C C . THR A 1 83 ? -5.263 -3.053 7.530 1.00 86.00 83 THR A C 1
ATOM 664 O O . THR A 1 83 ? -4.969 -4.215 7.809 1.00 86.00 83 THR A O 1
ATOM 667 N N . VAL A 1 84 ? -5.246 -2.608 6.278 1.00 82.62 84 VAL A N 1
ATOM 668 C CA . VAL A 1 84 ? -4.654 -3.359 5.169 1.00 82.62 84 VAL A CA 1
ATOM 669 C C . VAL A 1 84 ? -3.493 -2.534 4.642 1.00 82.62 84 VAL A C 1
ATOM 671 O O . VAL A 1 84 ? -3.663 -1.346 4.366 1.00 82.62 84 VAL A O 1
ATOM 674 N N . CYS A 1 85 ? -2.326 -3.158 4.472 1.00 81.38 85 CYS A N 1
ATOM 675 C CA . CYS A 1 85 ? -1.105 -2.500 4.004 1.00 81.38 85 CYS A CA 1
ATOM 676 C C . CYS A 1 85 ? -0.695 -3.027 2.623 1.00 81.38 85 CYS A C 1
ATOM 678 O O . CYS A 1 85 ? 0.181 -3.889 2.526 1.00 81.38 85 CYS A O 1
ATOM 680 N N . PRO A 1 86 ? -1.305 -2.534 1.529 1.00 77.44 86 PRO A N 1
ATOM 681 C CA . PR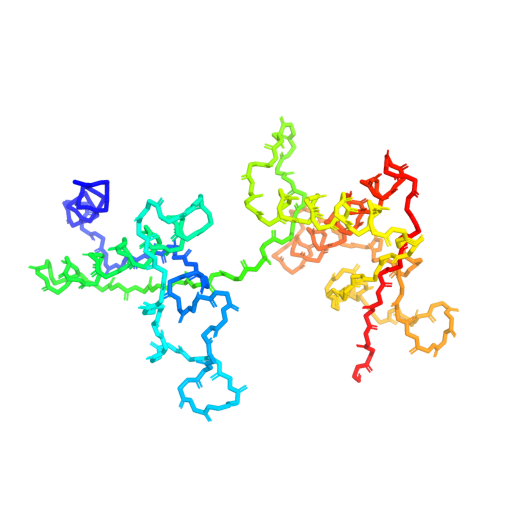O A 1 86 ? -0.857 -2.886 0.193 1.00 77.44 86 PRO A CA 1
ATOM 682 C C . PRO A 1 86 ? 0.594 -2.453 -0.036 1.00 77.44 86 PRO A C 1
ATOM 684 O O . PRO A 1 86 ? 1.002 -1.365 0.373 1.00 77.44 86 PRO A O 1
ATOM 687 N N . SER A 1 87 ? 1.353 -3.293 -0.737 1.00 75.38 87 SER A N 1
ATOM 688 C CA . SER A 1 87 ? 2.647 -2.924 -1.319 1.00 75.38 87 SER A CA 1
ATOM 689 C C . SER A 1 87 ? 2.414 -2.233 -2.672 1.00 75.38 87 SER A C 1
ATOM 691 O O . SER A 1 87 ? 1.560 -1.353 -2.794 1.00 75.38 87 SER A O 1
ATOM 693 N N . PHE A 1 88 ? 3.132 -2.630 -3.716 1.00 66.38 88 PHE A N 1
ATOM 694 C CA . PHE A 1 88 ? 2.898 -2.144 -5.067 1.00 66.38 88 PHE A CA 1
ATOM 695 C C . PHE A 1 88 ? 1.616 -2.731 -5.661 1.00 66.38 88 PHE A C 1
ATOM 697 O O . PHE A 1 88 ? 1.514 -3.931 -5.923 1.00 66.38 88 PHE A O 1
ATOM 704 N N . ILE A 1 89 ? 0.631 -1.866 -5.903 1.00 65.44 89 ILE A N 1
ATOM 705 C CA . ILE A 1 89 ? -0.588 -2.236 -6.619 1.00 65.44 89 ILE A CA 1
ATOM 706 C C . ILE A 1 89 ? -0.345 -2.034 -8.112 1.00 65.44 89 ILE A C 1
ATOM 708 O O . ILE A 1 89 ? -0.281 -0.906 -8.596 1.00 65.44 89 ILE A O 1
ATOM 712 N N . PHE A 1 90 ? -0.227 -3.138 -8.837 1.00 61.50 90 PHE A N 1
ATOM 713 C CA . PHE A 1 90 ? -0.265 -3.157 -10.295 1.00 61.50 90 PHE A CA 1
ATOM 714 C C . PHE A 1 90 ? -1.661 -3.603 -10.743 1.00 61.50 90 PHE A C 1
ATOM 716 O O . PHE A 1 90 ? -2.158 -4.637 -10.270 1.00 61.50 90 PHE A O 1
ATOM 723 N N . GLY A 1 91 ? -2.287 -2.766 -11.577 1.00 53.88 91 GLY A N 1
ATOM 724 C CA . GLY A 1 91 ? -3.637 -2.913 -12.134 1.00 53.88 91 GLY A CA 1
ATOM 725 C C . GLY A 1 91 ? -3.813 -1.974 -13.334 1.00 53.88 91 GLY A C 1
ATOM 726 O O . GLY A 1 91 ? -3.288 -0.857 -13.267 1.00 53.88 91 GLY A O 1
ATOM 727 N N . PRO A 1 92 ? -4.556 -2.333 -14.402 1.00 50.84 92 PRO A N 1
ATOM 728 C CA . PRO A 1 92 ? -5.116 -1.300 -15.260 1.00 50.84 92 PRO A CA 1
ATOM 729 C C . PRO A 1 92 ? -6.021 -0.415 -14.392 1.00 50.84 92 PRO A C 1
ATOM 731 O O . PRO A 1 92 ? -6.765 -0.938 -13.554 1.00 50.84 92 PRO A O 1
ATOM 734 N N . PRO A 1 93 ? -5.999 0.911 -14.560 1.00 57.78 93 PRO A N 1
ATOM 735 C CA . PRO A 1 93 ? -7.064 1.717 -13.994 1.00 57.78 93 PRO A CA 1
ATOM 736 C C . PRO A 1 93 ? -8.419 1.276 -14.561 1.00 57.78 93 PRO A C 1
ATOM 738 O O . PRO A 1 93 ? -8.509 0.759 -15.679 1.00 57.78 93 PRO A O 1
ATOM 741 N N . CYS A 1 94 ? -9.488 1.508 -13.800 1.00 52.50 94 CYS A N 1
ATOM 742 C CA . CYS A 1 94 ? -10.841 1.407 -14.338 1.00 52.50 94 CYS A CA 1
ATOM 743 C C . CYS A 1 94 ? -10.960 2.274 -15.608 1.00 52.50 94 CYS A C 1
ATOM 745 O O . CYS A 1 94 ? -10.353 3.345 -15.684 1.00 52.50 94 CYS A O 1
ATOM 747 N N . LYS A 1 95 ? -11.702 1.780 -16.615 1.00 52.38 95 LYS A N 1
ATOM 748 C CA . LYS A 1 95 ? -11.835 2.397 -17.951 1.00 52.38 95 LYS A CA 1
ATOM 749 C C . LYS A 1 95 ? -11.930 3.930 -17.871 1.00 52.38 95 LYS A C 1
ATOM 751 O O . LYS A 1 95 ? -12.806 4.451 -17.191 1.00 52.38 95 LYS A O 1
ATOM 756 N N . GLY A 1 96 ? -11.067 4.621 -18.618 1.00 52.19 96 GLY A N 1
ATOM 757 C CA . GLY A 1 96 ? -11.133 6.074 -18.817 1.00 52.19 96 GLY A CA 1
ATOM 758 C C . GLY A 1 96 ? -10.402 6.935 -17.782 1.00 52.19 96 GLY A C 1
ATOM 759 O O . GLY A 1 96 ? -10.383 8.150 -17.941 1.00 52.19 96 GLY A O 1
ATOM 760 N N . VAL A 1 97 ? -9.771 6.351 -16.758 1.00 55.38 97 VAL A N 1
ATOM 761 C CA . VAL A 1 97 ? -9.014 7.114 -15.752 1.00 55.38 97 VAL A CA 1
ATOM 762 C C . VAL A 1 97 ? -7.526 6.810 -15.890 1.00 55.38 97 VAL A C 1
ATOM 764 O O . VAL A 1 97 ? -7.121 5.655 -15.852 1.00 55.38 97 VAL A O 1
ATOM 767 N N . THR A 1 98 ? -6.667 7.817 -16.024 1.00 56.91 98 THR A N 1
ATOM 768 C CA . THR A 1 98 ? -5.223 7.621 -15.825 1.00 56.91 98 THR A CA 1
ATOM 769 C C . THR A 1 98 ? -4.965 7.407 -14.336 1.00 56.91 98 THR A C 1
ATOM 771 O O . THR A 1 98 ? -5.271 8.278 -13.525 1.00 56.91 98 THR A O 1
ATOM 774 N N . SER A 1 99 ? -4.426 6.247 -13.955 1.00 56.38 99 SER A N 1
ATOM 775 C CA . SER A 1 99 ? -4.112 5.963 -12.551 1.00 56.38 99 SER A CA 1
ATOM 776 C C . SER A 1 99 ? -3.029 6.915 -12.040 1.00 56.38 99 SER A C 1
ATOM 778 O O . SER A 1 99 ? -1.919 6.921 -12.566 1.00 56.38 99 SER A O 1
ATOM 780 N N . THR A 1 100 ? -3.320 7.666 -10.978 1.00 59.47 100 THR A N 1
ATOM 781 C CA . THR A 1 100 ? -2.329 8.447 -10.214 1.00 59.47 100 THR A CA 1
ATOM 782 C C . THR A 1 100 ? -1.612 7.595 -9.162 1.00 59.47 100 THR A C 1
ATOM 784 O O . THR A 1 100 ? -0.958 8.123 -8.262 1.00 59.47 100 THR A O 1
ATOM 787 N N . SER A 1 101 ? -1.747 6.264 -9.239 1.00 64.12 101 SER A N 1
ATOM 788 C CA . SER A 1 101 ? -1.126 5.352 -8.286 1.00 64.12 101 SER A CA 1
ATOM 789 C C . SER A 1 101 ? 0.387 5.534 -8.265 1.00 64.12 101 SER A C 1
ATOM 791 O O . SER A 1 101 ? 1.057 5.421 -9.294 1.00 64.12 101 SER A O 1
ATOM 793 N N . TYR A 1 102 ? 0.925 5.708 -7.058 1.00 63.19 102 TYR A N 1
ATOM 794 C CA . TYR A 1 102 ? 2.359 5.837 -6.819 1.00 63.19 102 TYR A CA 1
ATOM 795 C C . TYR A 1 102 ? 3.171 4.682 -7.424 1.00 63.19 102 TYR A C 1
ATOM 797 O O . TYR A 1 102 ? 4.285 4.891 -7.886 1.00 63.19 102 TYR A O 1
ATOM 805 N N . SER A 1 103 ? 2.598 3.476 -7.488 1.00 63.72 103 SER A N 1
ATOM 806 C CA . SER A 1 103 ? 3.239 2.311 -8.106 1.00 63.72 103 SER A CA 1
ATOM 807 C C . SER A 1 103 ? 3.542 2.495 -9.594 1.00 63.72 103 SER A C 1
ATOM 809 O O . SER A 1 103 ? 4.603 2.078 -10.047 1.00 63.72 103 SER A O 1
ATOM 811 N N . ILE A 1 104 ? 2.642 3.124 -10.354 1.00 65.56 104 ILE A N 1
ATOM 812 C CA . ILE A 1 104 ? 2.816 3.339 -11.796 1.00 65.56 104 ILE A CA 1
ATOM 813 C C . ILE A 1 104 ? 3.818 4.468 -12.036 1.00 65.56 104 ILE A C 1
ATOM 815 O O . ILE A 1 104 ? 4.692 4.329 -12.890 1.00 65.56 104 ILE A O 1
ATOM 819 N N . THR A 1 105 ? 3.749 5.543 -11.245 1.00 67.56 105 THR A N 1
ATOM 820 C CA . THR A 1 105 ? 4.728 6.638 -11.306 1.00 67.56 105 THR A CA 1
ATOM 821 C C . THR A 1 105 ? 6.135 6.153 -10.962 1.00 67.56 105 THR A C 1
ATOM 823 O O . THR A 1 105 ? 7.056 6.417 -11.726 1.00 67.56 105 THR A O 1
ATOM 826 N N . LEU A 1 106 ? 6.305 5.372 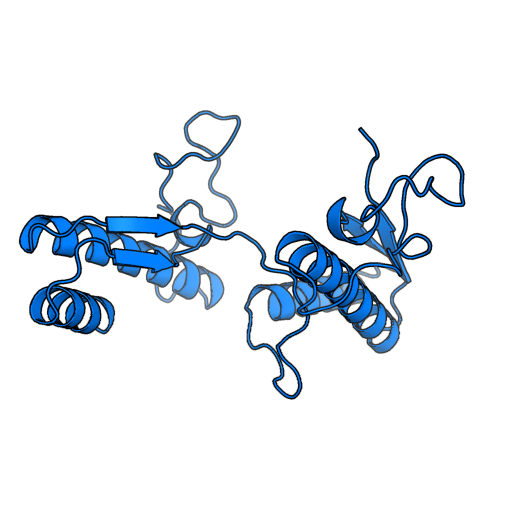-9.889 1.00 68.00 106 LEU A N 1
ATOM 827 C CA . LEU A 1 106 ? 7.607 4.807 -9.513 1.00 68.00 106 LEU A CA 1
ATOM 828 C C . LEU A 1 106 ? 8.179 3.887 -10.585 1.00 68.00 106 LEU A C 1
ATOM 830 O O . LEU A 1 106 ? 9.362 3.968 -10.890 1.00 68.00 106 LEU A O 1
ATOM 834 N N . VAL A 1 107 ? 7.351 3.016 -11.168 1.00 71.44 107 VAL A N 1
ATOM 835 C CA . VAL A 1 107 ? 7.801 2.152 -12.265 1.00 71.44 107 VAL A CA 1
ATOM 836 C C . VAL A 1 107 ? 8.261 2.984 -13.454 1.00 71.44 107 VAL A C 1
ATOM 838 O O . VAL A 1 107 ? 9.324 2.712 -14.007 1.00 71.44 107 VAL A O 1
ATOM 841 N N . LYS A 1 108 ? 7.516 4.037 -13.800 1.00 73.12 108 LYS A N 1
ATOM 842 C CA . LYS A 1 108 ? 7.907 4.974 -14.853 1.00 73.12 108 LYS A CA 1
ATOM 843 C C . LYS A 1 108 ? 9.257 5.630 -14.542 1.00 73.12 108 LYS A C 1
ATOM 845 O O . LYS A 1 108 ? 10.130 5.645 -15.403 1.00 73.12 108 LYS A O 1
ATOM 850 N N . GLU A 1 109 ? 9.441 6.140 -13.326 1.00 74.62 109 GLU A N 1
ATOM 851 C CA . GLU A 1 109 ? 10.691 6.769 -12.883 1.00 74.62 109 GLU A CA 1
ATOM 852 C C . GLU A 1 109 ? 11.866 5.789 -12.913 1.00 74.62 109 GLU A C 1
ATOM 854 O O . GLU A 1 109 ? 12.907 6.110 -13.477 1.00 74.62 109 GLU A O 1
ATOM 859 N N . TRP A 1 110 ? 11.697 4.568 -12.400 1.00 75.12 110 TRP A N 1
ATOM 860 C CA . TRP A 1 110 ? 12.734 3.537 -12.454 1.00 75.12 110 TRP A CA 1
ATOM 861 C C . TRP A 1 110 ? 13.125 3.180 -13.880 1.00 75.12 110 TRP A C 1
ATOM 863 O O . TRP A 1 110 ? 14.311 3.022 -14.153 1.00 75.12 110 TRP A O 1
ATOM 873 N N . MET A 1 111 ? 12.163 3.084 -14.797 1.00 77.06 111 MET A N 1
ATOM 874 C CA . MET A 1 111 ? 12.448 2.827 -16.209 1.00 77.06 111 MET A CA 1
ATOM 875 C C . MET A 1 111 ? 13.203 3.995 -16.854 1.00 77.06 111 MET A C 1
ATOM 877 O O . MET A 1 111 ? 14.184 3.766 -17.562 1.00 77.06 111 MET A O 1
ATOM 881 N N . VAL A 1 112 ? 12.810 5.239 -16.563 1.00 80.50 112 VAL A N 1
ATOM 882 C CA . VAL A 1 112 ? 13.515 6.446 -17.027 1.00 80.50 112 VAL A CA 1
ATOM 883 C C . VAL A 1 112 ? 14.950 6.474 -16.504 1.00 80.50 112 VAL A C 1
ATOM 885 O O . VAL A 1 112 ? 15.884 6.658 -17.284 1.00 80.50 112 VAL A O 1
ATOM 888 N N . THR A 1 113 ? 15.149 6.245 -15.206 1.00 76.00 113 THR A N 1
ATOM 889 C CA . THR A 1 113 ? 16.481 6.201 -14.598 1.00 76.00 113 THR A CA 1
ATOM 890 C C . THR A 1 113 ? 17.309 5.046 -15.155 1.00 76.00 113 THR A C 1
ATOM 892 O O . THR A 1 113 ? 18.464 5.253 -15.509 1.00 76.00 113 THR A O 1
ATOM 895 N N . ALA A 1 114 ? 16.736 3.849 -15.298 1.00 72.94 114 ALA A N 1
ATOM 896 C CA . ALA A 1 114 ? 17.429 2.700 -15.873 1.00 72.94 114 ALA A CA 1
ATOM 897 C C . ALA A 1 114 ? 17.910 2.999 -17.301 1.00 72.94 114 ALA A C 1
ATOM 899 O O . ALA A 1 114 ? 19.074 2.752 -17.612 1.00 72.94 114 ALA A O 1
ATOM 900 N N . LYS A 1 115 ? 17.062 3.610 -18.140 1.00 76.38 115 LYS A N 1
ATOM 901 C CA . LYS A 1 115 ? 17.444 4.043 -19.491 1.00 76.38 115 LYS A CA 1
ATOM 902 C C . LYS A 1 115 ? 18.573 5.072 -19.465 1.00 76.38 115 LYS A C 1
ATOM 904 O O . LYS A 1 115 ? 19.535 4.934 -20.215 1.00 76.38 115 LYS A O 1
ATOM 909 N N . ALA A 1 116 ? 18.478 6.078 -18.594 1.00 81.06 116 ALA A N 1
ATOM 910 C CA . ALA A 1 116 ? 19.516 7.098 -18.439 1.00 81.06 116 ALA A CA 1
ATOM 911 C C . ALA A 1 116 ? 20.868 6.501 -18.002 1.00 81.06 116 ALA A C 1
ATOM 913 O O . ALA A 1 116 ? 21.916 6.997 -18.400 1.00 81.06 116 ALA A O 1
ATOM 914 N N . LEU A 1 117 ? 20.843 5.405 -17.240 1.00 82.25 117 LEU A N 1
ATOM 915 C CA . LEU A 1 117 ? 22.025 4.638 -16.834 1.00 82.25 117 LEU A CA 1
ATOM 916 C C . LEU A 1 117 ? 22.495 3.621 -17.895 1.00 82.25 117 LEU A C 1
ATOM 918 O O . LEU A 1 117 ? 23.396 2.831 -17.628 1.00 82.25 117 LEU A O 1
ATOM 922 N N . GLY A 1 118 ? 21.902 3.620 -19.093 1.00 80.00 118 GLY A N 1
ATOM 923 C CA . GLY A 1 118 ? 22.295 2.751 -20.206 1.00 80.00 118 GLY A CA 1
ATOM 924 C C . GLY A 1 118 ? 21.696 1.342 -20.166 1.00 80.00 118 GLY A C 1
ATOM 925 O O . GLY A 1 118 ? 22.115 0.478 -20.942 1.00 80.00 118 GLY A O 1
ATOM 926 N N . ALA A 1 119 ? 20.715 1.078 -19.297 1.00 73.69 119 ALA A N 1
ATOM 927 C CA . ALA A 1 119 ? 20.019 -0.202 -19.292 1.00 73.69 119 ALA A CA 1
ATOM 928 C C . ALA A 1 119 ? 19.232 -0.380 -20.598 1.00 73.69 119 ALA A C 1
ATOM 930 O O . ALA A 1 119 ? 18.375 0.431 -20.944 1.00 73.69 119 ALA A O 1
ATOM 931 N N . ARG A 1 120 ? 19.502 -1.479 -21.309 1.00 70.38 120 ARG A N 1
ATOM 932 C CA . ARG A 1 120 ? 18.764 -1.874 -22.524 1.00 70.38 120 ARG A CA 1
ATOM 933 C C . ARG A 1 120 ? 17.543 -2.746 -22.232 1.00 70.38 120 ARG A C 1
ATOM 935 O O . ARG A 1 120 ? 16.643 -2.849 -23.059 1.00 70.38 120 ARG A O 1
ATOM 942 N N . ARG A 1 121 ? 17.522 -3.382 -21.058 1.00 60.34 121 ARG A N 1
ATOM 943 C CA . ARG A 1 121 ? 16.517 -4.368 -20.660 1.00 60.34 121 ARG A CA 1
ATOM 944 C C . ARG A 1 121 ? 16.074 -4.133 -19.226 1.00 60.34 121 ARG A C 1
ATOM 946 O O . ARG A 1 121 ? 16.911 -3.920 -18.351 1.00 60.34 121 ARG A O 1
ATOM 953 N N . VAL A 1 122 ? 14.772 -4.243 -18.988 1.00 64.00 122 VAL A N 1
ATOM 954 C CA . VAL A 1 122 ? 14.173 -4.228 -17.649 1.00 64.00 122 VAL A CA 1
ATOM 955 C C . VAL A 1 122 ? 13.393 -5.524 -17.452 1.00 64.00 122 VAL A C 1
ATOM 957 O O . VAL A 1 122 ? 12.650 -5.956 -18.334 1.00 64.00 122 VAL A O 1
ATOM 960 N N . ILE A 1 123 ? 13.583 -6.164 -16.297 1.00 60.84 123 ILE A N 1
ATOM 961 C CA . ILE A 1 123 ? 12.881 -7.396 -15.934 1.00 60.84 123 ILE A CA 1
ATOM 962 C C . ILE A 1 123 ? 11.908 -7.079 -14.804 1.00 60.84 123 ILE A C 1
ATOM 964 O O . ILE A 1 123 ? 12.319 -6.590 -13.754 1.00 60.84 123 ILE A O 1
ATOM 968 N N . PHE A 1 124 ? 10.628 -7.386 -15.010 1.00 65.44 124 PHE A N 1
ATOM 969 C CA . PHE A 1 124 ? 9.622 -7.348 -13.949 1.00 65.44 124 PHE A CA 1
ATOM 970 C C . PHE A 1 124 ? 9.228 -8.770 -13.566 1.00 65.44 124 PHE A C 1
ATOM 972 O O . PHE A 1 124 ? 8.907 -9.596 -14.422 1.00 65.44 124 PHE A O 1
ATOM 979 N N . THR A 1 125 ? 9.225 -9.064 -12.270 1.00 54.94 125 THR A N 1
ATOM 980 C CA . THR A 1 125 ? 8.701 -10.334 -11.773 1.00 54.94 125 THR A CA 1
ATOM 981 C C . THR A 1 125 ? 7.174 -10.307 -11.836 1.00 54.94 125 THR A C 1
ATOM 983 O O . THR A 1 125 ? 6.507 -9.471 -11.223 1.00 54.94 125 THR A O 1
ATOM 986 N N . SER A 1 126 ? 6.629 -11.197 -12.661 1.00 59.50 126 SER A N 1
ATOM 987 C CA . SER A 1 126 ? 5.201 -11.336 -12.945 1.00 59.50 126 SER A CA 1
ATOM 988 C C . SER A 1 126 ? 4.477 -12.049 -11.799 1.00 59.50 126 SER A C 1
ATOM 990 O O . SER A 1 126 ? 5.076 -12.807 -11.032 1.00 59.50 126 SER A O 1
ATOM 992 N N . SER A 1 127 ? 3.166 -11.830 -11.680 1.00 62.72 127 SER A N 1
ATOM 993 C CA . SER A 1 127 ? 2.317 -12.612 -10.775 1.00 62.72 127 SER A CA 1
ATOM 994 C C . SER A 1 127 ? 1.816 -13.875 -11.470 1.00 62.72 127 SER A C 1
ATOM 996 O O . SER A 1 127 ? 1.328 -13.794 -12.593 1.00 62.72 127 SER A O 1
ATOM 998 N N . MET A 1 128 ? 1.772 -15.010 -10.758 1.00 54.84 128 MET A N 1
ATOM 999 C CA . MET A 1 128 ? 1.130 -16.235 -11.265 1.00 54.84 128 MET A CA 1
ATOM 1000 C C . MET A 1 128 ? -0.301 -15.976 -11.752 1.00 54.84 128 MET A C 1
ATOM 1002 O O . MET A 1 128 ? -0.744 -16.610 -12.694 1.00 54.84 128 MET A O 1
ATOM 1006 N N . ALA A 1 129 ? -1.019 -15.008 -11.177 1.00 53.16 129 ALA A N 1
ATOM 1007 C CA . ALA A 1 129 ? -2.369 -14.656 -11.613 1.00 53.16 129 ALA A CA 1
ATOM 1008 C C . ALA A 1 129 ? -2.430 -13.930 -12.976 1.00 53.16 129 ALA A C 1
ATOM 1010 O O . ALA A 1 129 ? -3.490 -13.911 -13.596 1.00 53.16 129 ALA A O 1
ATOM 1011 N N . ALA A 1 130 ? -1.330 -13.335 -13.452 1.00 54.28 130 ALA A N 1
ATOM 1012 C CA . ALA A 1 130 ? -1.254 -12.717 -14.779 1.00 54.28 130 ALA A CA 1
ATOM 1013 C C . ALA A 1 130 ? -1.095 -13.754 -15.906 1.00 54.28 130 ALA A C 1
ATOM 1015 O O . ALA A 1 130 ? -1.542 -13.526 -17.031 1.00 54.28 130 ALA A O 1
ATOM 1016 N N . VAL A 1 131 ? -0.485 -14.899 -15.594 1.00 56.06 131 VAL A N 1
ATOM 1017 C CA . VAL A 1 131 ? -0.128 -15.948 -16.564 1.00 56.06 131 VAL A CA 1
ATOM 1018 C C . VAL A 1 131 ? -0.955 -17.230 -16.398 1.00 56.06 131 VAL A C 1
ATOM 1020 O O . VAL A 1 131 ? -1.324 -17.862 -17.379 1.00 56.06 131 VAL A O 1
ATOM 1023 N N . ARG A 1 132 ? -1.348 -17.589 -15.173 1.00 55.34 132 ARG A N 1
ATOM 1024 C CA . ARG A 1 132 ? -2.035 -18.841 -14.828 1.00 55.34 132 ARG A CA 1
ATOM 1025 C C . ARG A 1 132 ? -3.458 -18.561 -14.345 1.00 55.34 132 ARG A C 1
ATOM 1027 O O . ARG A 1 132 ? -3.718 -18.452 -13.148 1.00 55.34 132 ARG A O 1
ATOM 1034 N N . ALA A 1 133 ? -4.394 -18.457 -15.286 1.00 46.81 133 ALA A N 1
ATOM 1035 C CA . ALA A 1 133 ? -5.821 -18.584 -14.964 1.00 46.81 133 ALA A CA 1
ATOM 1036 C C . ALA A 1 133 ? -6.355 -20.007 -15.109 1.00 46.81 133 ALA A C 1
ATOM 1038 O O . ALA A 1 133 ? -7.403 -20.327 -14.556 1.00 46.81 133 ALA A O 1
ATOM 1039 N N . THR A 1 134 ? -5.630 -20.863 -15.825 1.00 52.56 134 THR A N 1
ATOM 1040 C CA . THR A 1 134 ? -5.947 -22.277 -16.043 1.00 52.56 134 THR A CA 1
ATOM 1041 C C . THR A 1 134 ? -4.650 -23.088 -16.113 1.00 52.56 134 THR A C 1
ATOM 1043 O O . THR A 1 134 ? -3.559 -22.523 -16.028 1.00 52.56 134 THR A O 1
ATOM 1046 N N . ASN A 1 135 ? -4.754 -24.415 -16.252 1.00 60.72 135 ASN A N 1
ATOM 1047 C CA . ASN A 1 135 ? -3.641 -25.365 -16.413 1.00 60.72 135 ASN A CA 1
ATOM 1048 C C . ASN A 1 135 ? -2.849 -25.189 -17.736 1.00 60.72 135 ASN A C 1
ATOM 1050 O O . ASN A 1 135 ? -2.414 -26.171 -18.328 1.00 60.72 135 ASN A O 1
ATOM 1054 N N . GLN A 1 136 ? -2.689 -23.959 -18.230 1.00 63.59 136 GLN A N 1
ATOM 1055 C CA . GLN A 1 136 ? -1.907 -23.638 -19.419 1.00 63.59 136 GLN A CA 1
ATOM 1056 C C . GLN A 1 136 ? -0.412 -23.752 -19.087 1.00 63.59 136 GLN A C 1
ATOM 1058 O O . GLN A 1 136 ? 0.043 -22.997 -18.234 1.00 63.59 136 GLN A O 1
ATOM 1063 N N . PRO A 1 137 ? 0.359 -24.644 -19.732 1.00 70.19 137 PRO A N 1
ATOM 1064 C CA . PRO A 1 137 ? 1.806 -24.707 -19.542 1.00 70.19 137 PRO A CA 1
ATOM 1065 C C . PRO A 1 137 ? 2.514 -23.515 -20.220 1.00 70.19 137 PRO A C 1
ATOM 1067 O O . PRO A 1 137 ? 1.975 -22.945 -21.176 1.00 70.19 137 PRO A O 1
ATOM 1070 N N . PRO A 1 138 ? 3.724 -23.131 -19.768 1.00 69.56 138 PRO A N 1
ATOM 1071 C CA . PRO A 1 138 ? 4.507 -22.084 -20.421 1.00 69.56 138 PRO A CA 1
ATOM 1072 C C . PRO A 1 138 ? 4.883 -22.513 -21.845 1.00 69.56 138 PRO A C 1
ATOM 1074 O O . PRO A 1 138 ? 5.330 -23.641 -22.061 1.00 69.56 138 PRO A O 1
ATOM 1077 N N . LYS A 1 139 ? 4.760 -21.616 -22.831 1.00 77.38 139 LYS A N 1
ATOM 1078 C CA . LYS A 1 139 ? 5.043 -21.919 -24.249 1.00 77.38 139 LYS A CA 1
ATOM 1079 C C . LYS A 1 139 ? 6.488 -22.342 -24.498 1.00 77.38 139 LYS A C 1
ATOM 1081 O O . LYS A 1 139 ? 6.755 -23.059 -25.453 1.00 77.38 139 LYS A O 1
ATOM 1086 N N . ASN A 1 140 ? 7.416 -21.883 -23.661 1.00 76.25 140 ASN A N 1
ATOM 1087 C CA . ASN A 1 140 ? 8.832 -22.248 -23.735 1.00 76.25 140 ASN A CA 1
ATOM 1088 C C . ASN A 1 140 ? 9.188 -23.506 -22.914 1.00 76.25 140 ASN A C 1
ATOM 1090 O O . ASN A 1 140 ? 10.363 -23.851 -22.836 1.00 76.25 140 ASN A O 1
ATOM 1094 N N . GLY A 1 141 ? 8.208 -24.148 -22.267 1.00 72.94 141 GLY A N 1
ATOM 1095 C CA . GLY A 1 141 ? 8.389 -25.358 -21.461 1.00 72.94 141 GLY A CA 1
ATOM 1096 C C . GLY A 1 141 ? 9.027 -25.163 -20.080 1.00 72.94 141 GLY A C 1
ATOM 1097 O O . GLY A 1 141 ? 9.019 -26.108 -19.301 1.00 72.94 141 GLY A O 1
ATOM 1098 N N . ASN A 1 142 ? 9.531 -23.968 -19.749 1.00 68.88 142 ASN A N 1
ATOM 1099 C CA . ASN A 1 142 ? 10.326 -23.735 -18.538 1.00 68.88 142 ASN A CA 1
ATOM 1100 C C . ASN A 1 142 ? 9.708 -22.702 -17.586 1.00 68.88 142 ASN A C 1
ATOM 1102 O O . ASN A 1 142 ? 9.516 -22.986 -16.411 1.00 68.88 142 ASN A O 1
ATOM 1106 N N . PHE A 1 143 ? 9.410 -21.492 -18.060 1.00 63.16 143 PHE A N 1
ATOM 1107 C CA . PHE A 1 143 ? 8.922 -20.392 -17.219 1.00 63.16 143 PHE A CA 1
ATOM 1108 C C . PHE A 1 143 ? 7.966 -19.495 -17.995 1.00 63.16 143 PHE A C 1
ATOM 1110 O O . PHE A 1 143 ? 8.122 -19.294 -19.200 1.00 63.16 143 PHE A O 1
ATOM 1117 N N . TYR A 1 144 ? 6.985 -18.920 -17.302 1.00 64.81 144 TYR A N 1
ATOM 1118 C CA . TYR A 1 144 ? 6.016 -18.037 -17.941 1.00 64.81 144 TYR A CA 1
ATOM 1119 C C . TYR A 1 144 ? 6.635 -16.672 -18.209 1.00 64.81 144 TYR A C 1
ATOM 1121 O O . TYR A 1 144 ? 7.332 -16.103 -17.365 1.00 64.81 144 TYR A O 1
ATOM 1129 N N . THR A 1 145 ? 6.329 -16.140 -19.382 1.00 71.06 145 THR A N 1
ATOM 1130 C CA . THR A 1 145 ? 6.742 -14.816 -19.830 1.00 71.06 145 THR A CA 1
ATOM 1131 C C . THR A 1 145 ? 5.534 -13.962 -20.200 1.00 71.06 145 THR A C 1
ATOM 1133 O O . THR A 1 145 ? 4.398 -14.439 -20.210 1.00 71.06 145 THR A O 1
ATOM 1136 N N . ASN A 1 146 ? 5.761 -12.715 -20.611 1.00 68.25 146 ASN A N 1
ATOM 1137 C CA . ASN A 1 146 ? 4.725 -11.887 -21.237 1.00 68.25 146 ASN A CA 1
ATOM 1138 C C . ASN A 1 146 ? 4.088 -12.531 -22.488 1.00 68.25 146 ASN A C 1
ATOM 1140 O O . ASN A 1 146 ? 3.019 -12.108 -22.921 1.00 68.25 146 ASN A O 1
ATOM 1144 N N . LYS A 1 147 ? 4.706 -13.566 -23.076 1.00 78.00 147 LYS A N 1
ATOM 1145 C CA . LYS A 1 147 ? 4.131 -14.349 -24.184 1.00 78.00 147 LYS A CA 1
ATOM 1146 C C . LYS A 1 147 ? 3.081 -15.366 -23.725 1.00 78.00 147 LYS A C 1
ATOM 1148 O O . LYS A 1 147 ? 2.370 -15.920 -24.569 1.00 78.00 147 LYS A O 1
ATOM 1153 N N . ASP A 1 148 ? 2.983 -15.602 -22.421 1.00 74.25 148 ASP A N 1
ATOM 1154 C CA . ASP A 1 148 ? 2.153 -16.622 -21.778 1.00 74.25 148 ASP A CA 1
ATOM 1155 C C . ASP A 1 148 ? 1.004 -16.014 -20.961 1.00 74.25 148 ASP A C 1
ATOM 1157 O O . ASP A 1 148 ? 0.437 -16.678 -20.096 1.00 74.25 148 ASP A O 1
ATOM 1161 N N . TRP A 1 149 ? 0.652 -14.749 -21.213 1.00 73.44 149 TRP A N 1
ATOM 1162 C CA . TRP A 1 149 ? -0.472 -14.109 -20.536 1.00 73.44 149 TRP A CA 1
ATOM 1163 C C . TRP A 1 149 ? -1.771 -14.880 -20.723 1.00 73.44 149 TRP A C 1
ATOM 1165 O O . TRP A 1 149 ? -2.106 -15.345 -21.815 1.00 73.44 149 TRP A O 1
ATOM 1175 N N . ASN A 1 150 ? -2.532 -14.952 -19.640 1.00 68.88 150 ASN A N 1
ATOM 1176 C CA . ASN A 1 150 ? -3.795 -15.661 -19.625 1.00 68.88 150 ASN A CA 1
ATOM 1177 C C . ASN A 1 150 ? -4.857 -14.935 -20.480 1.00 68.88 150 ASN A C 1
ATOM 1179 O O . ASN A 1 150 ? -5.208 -13.784 -20.226 1.00 68.88 150 ASN A O 1
ATOM 1183 N N . THR A 1 151 ? -5.439 -15.639 -21.445 1.00 76.12 151 THR A N 1
ATOM 1184 C CA . THR A 1 151 ? -6.455 -15.098 -22.363 1.00 76.12 151 THR A CA 1
ATOM 1185 C C . THR A 1 151 ? -7.900 -15.378 -21.940 1.00 76.12 151 THR A C 1
ATOM 1187 O O . THR A 1 151 ? -8.819 -14.900 -22.597 1.00 76.12 151 THR A O 1
ATOM 1190 N N . LEU A 1 152 ? -8.114 -16.129 -20.857 1.00 73.69 152 LEU A N 1
ATOM 1191 C CA . LEU A 1 152 ? -9.413 -16.686 -20.459 1.00 73.69 152 LEU A CA 1
ATOM 1192 C C . LEU A 1 152 ? -10.108 -15.904 -19.342 1.00 73.69 152 LEU A C 1
ATOM 1194 O O . LEU A 1 152 ? -11.324 -16.007 -19.179 1.00 73.69 152 LEU A O 1
ATOM 1198 N N . SER A 1 153 ? -9.353 -15.166 -18.527 1.00 72.69 153 SER A N 1
ATOM 1199 C CA . SER A 1 153 ? -9.956 -14.347 -17.479 1.00 72.69 153 SER A CA 1
ATOM 1200 C C . SER A 1 153 ? -10.578 -13.089 -18.056 1.00 72.69 153 SER A C 1
ATOM 1202 O O . SER A 1 153 ? -9.960 -12.361 -18.833 1.00 72.69 153 SER A O 1
ATOM 1204 N N . GLU A 1 154 ? -11.776 -12.796 -17.573 1.00 75.00 154 GLU A N 1
ATOM 1205 C CA . GLU A 1 154 ? -12.588 -11.648 -17.948 1.00 75.00 154 GLU A CA 1
ATOM 1206 C C . GLU A 1 154 ? -13.021 -10.874 -16.701 1.00 75.00 154 GLU A C 1
ATOM 1208 O O . GLU A 1 154 ? -13.249 -11.450 -15.626 1.00 75.00 154 GLU A O 1
ATOM 1213 N N . LEU A 1 155 ? -13.142 -9.555 -16.852 1.00 72.94 155 LEU A N 1
ATOM 1214 C CA . LEU A 1 155 ? -13.669 -8.674 -15.816 1.00 72.94 155 LEU A CA 1
ATOM 1215 C C . LEU A 1 155 ? -15.163 -8.954 -15.595 1.00 72.94 155 LEU A C 1
ATOM 1217 O O . LEU A 1 155 ? -15.926 -9.007 -16.552 1.00 72.94 155 LEU A O 1
ATOM 1221 N N . GLY A 1 156 ? -15.589 -9.094 -14.340 1.00 64.31 156 GLY A N 1
ATOM 1222 C CA . GLY A 1 156 ? -17.004 -9.227 -13.969 1.00 64.31 156 GLY A CA 1
ATOM 1223 C C . GLY A 1 156 ? -17.549 -10.659 -13.937 1.00 64.31 156 GLY A C 1
ATOM 1224 O O . GLY A 1 156 ? -18.593 -10.878 -13.336 1.00 64.31 156 GLY A O 1
ATOM 1225 N N . LYS A 1 157 ? -16.833 -11.652 -14.486 1.00 68.94 157 LYS A N 1
ATOM 1226 C CA . LYS A 1 157 ? -17.271 -13.064 -14.491 1.00 68.94 157 LYS A CA 1
ATOM 1227 C C . LYS A 1 157 ? -17.366 -13.673 -13.087 1.00 68.94 157 LYS A C 1
ATOM 1229 O O . LYS A 1 157 ? -18.316 -14.372 -12.763 1.00 68.94 157 LYS A O 1
ATOM 1234 N N . ASN A 1 158 ? -16.350 -13.433 -12.265 1.00 69.44 158 ASN A N 1
ATOM 1235 C CA . ASN A 1 158 ? -16.319 -13.680 -10.821 1.00 69.44 158 ASN A CA 1
ATOM 1236 C C . ASN A 1 158 ? -15.085 -12.975 -10.230 1.00 69.44 158 ASN A C 1
ATOM 1238 O O . ASN A 1 158 ? -14.294 -12.378 -10.971 1.00 69.44 158 ASN A O 1
ATOM 1242 N N . TRP A 1 159 ? -14.906 -13.034 -8.908 1.00 57.59 159 TRP A N 1
ATOM 1243 C CA . TRP A 1 159 ? -13.782 -12.376 -8.236 1.00 57.59 159 TRP A CA 1
ATOM 1244 C C . TRP A 1 159 ? -12.416 -12.884 -8.723 1.00 57.59 159 TRP A C 1
ATOM 1246 O O . TRP A 1 159 ? -11.564 -12.076 -9.086 1.00 57.59 159 TRP A O 1
ATOM 1256 N N . GLY A 1 160 ? -12.224 -14.205 -8.813 1.00 52.34 160 GLY A N 1
ATOM 1257 C CA . GLY A 1 160 ? -10.953 -14.804 -9.242 1.00 52.34 160 GLY A CA 1
ATOM 1258 C C . GLY A 1 160 ? -10.578 -14.440 -10.682 1.00 52.34 160 GLY A C 1
ATOM 1259 O O . GLY A 1 160 ? -9.459 -14.000 -10.943 1.00 52.34 160 GLY A O 1
ATOM 1260 N N . SER A 1 161 ? -11.543 -14.521 -11.598 1.00 65.31 161 SER A N 1
ATOM 1261 C CA . SER A 1 161 ? -11.406 -14.100 -12.995 1.00 65.31 161 SER A CA 1
ATOM 1262 C C . SER A 1 161 ? -11.112 -12.603 -13.101 1.00 65.31 161 SER A C 1
ATOM 1264 O O . SER A 1 161 ? -10.206 -12.193 -13.818 1.00 65.31 161 SER A O 1
ATOM 1266 N N . SER A 1 162 ? -11.808 -11.768 -12.329 1.00 57.94 162 SER A N 1
ATOM 1267 C CA . SER A 1 162 ? -11.571 -10.318 -12.336 1.00 57.94 162 SER A CA 1
ATOM 1268 C C . SER A 1 162 ? -10.177 -9.963 -11.808 1.00 57.94 162 SER A C 1
ATOM 1270 O O . SER A 1 162 ? -9.499 -9.101 -12.370 1.00 57.94 162 SER A O 1
ATOM 1272 N N . TYR A 1 163 ? -9.714 -10.659 -10.767 1.00 57.47 163 TYR A N 1
ATOM 1273 C CA . TYR A 1 163 ? -8.374 -10.495 -10.210 1.00 57.47 163 TYR A CA 1
ATOM 1274 C C . TYR A 1 163 ? -7.290 -10.878 -11.228 1.00 57.47 163 TYR A C 1
ATOM 1276 O O . TYR A 1 163 ? -6.413 -10.064 -11.523 1.00 57.47 163 TYR A O 1
ATOM 1284 N N . GLN A 1 164 ? -7.380 -12.064 -11.832 1.00 64.38 164 GLN A N 1
ATOM 1285 C CA . GLN A 1 164 ? -6.436 -12.534 -12.856 1.00 64.38 164 GLN A CA 1
ATOM 1286 C C . GLN A 1 164 ? -6.423 -11.623 -14.095 1.00 64.38 164 GLN A C 1
ATOM 1288 O O . GLN A 1 164 ? -5.355 -11.239 -14.578 1.00 64.38 164 GLN A O 1
ATOM 1293 N N . TYR A 1 165 ? -7.602 -11.185 -14.554 1.00 66.69 165 TYR A N 1
ATOM 1294 C CA . TYR A 1 165 ? -7.741 -10.205 -15.635 1.00 66.69 165 TYR A CA 1
ATOM 1295 C C . TYR A 1 165 ? -6.999 -8.900 -15.314 1.00 66.69 165 TYR A C 1
ATOM 1297 O O . TYR A 1 165 ? -6.237 -8.398 -16.142 1.00 66.69 165 TYR A O 1
ATOM 1305 N N . SER A 1 166 ? -7.163 -8.369 -14.097 1.00 61.81 166 SER A N 1
ATOM 1306 C CA . SER A 1 166 ? -6.472 -7.144 -13.680 1.00 61.81 166 SER A CA 1
ATOM 1307 C C . SER A 1 166 ? -4.947 -7.308 -13.675 1.00 61.81 166 SER A C 1
ATOM 1309 O O . SER A 1 166 ? -4.225 -6.398 -14.085 1.00 61.81 166 SER A O 1
ATOM 1311 N N . LYS A 1 167 ? -4.432 -8.482 -13.285 1.00 68.31 167 LYS A N 1
ATOM 1312 C CA . LYS A 1 167 ? -2.990 -8.756 -13.265 1.00 68.31 167 LYS A CA 1
ATOM 1313 C C . LYS A 1 167 ? -2.399 -8.825 -14.666 1.00 68.31 167 LYS A C 1
ATOM 1315 O O . LYS A 1 167 ? -1.427 -8.116 -14.911 1.00 68.31 167 LYS A O 1
ATOM 1320 N N . ARG A 1 168 ? -3.040 -9.528 -15.608 1.00 72.94 168 ARG A N 1
ATOM 1321 C CA . ARG A 1 168 ? -2.633 -9.486 -17.026 1.00 72.94 168 ARG A CA 1
ATOM 1322 C C . ARG A 1 168 ? -2.593 -8.056 -17.549 1.00 72.94 168 ARG A C 1
ATOM 1324 O O . ARG A 1 168 ? -1.586 -7.617 -18.092 1.00 72.94 168 ARG A O 1
ATOM 1331 N N . LYS A 1 169 ? -3.687 -7.315 -17.374 1.00 73.00 169 LYS A N 1
ATOM 1332 C CA . LYS A 1 169 ? -3.806 -5.960 -17.917 1.00 73.00 169 LYS A CA 1
ATOM 1333 C C . LYS A 1 169 ? -2.757 -4.985 -17.364 1.00 73.00 169 LYS A C 1
ATOM 1335 O O . LYS A 1 169 ? -2.414 -4.009 -18.024 1.00 73.00 169 LYS A O 1
ATOM 1340 N N . SER A 1 170 ? -2.236 -5.253 -16.170 1.00 66.06 170 SER A N 1
ATOM 1341 C CA . SER A 1 170 ? -1.127 -4.489 -15.592 1.00 66.06 170 SER A CA 1
ATOM 1342 C C . SER A 1 170 ? 0.175 -4.707 -16.348 1.00 66.06 170 SER A C 1
ATOM 1344 O O . SER A 1 170 ? 0.906 -3.757 -16.610 1.00 66.06 170 SER A O 1
ATOM 1346 N N . GLU A 1 171 ? 0.462 -5.963 -16.689 1.00 72.62 171 GLU A N 1
ATOM 1347 C CA . GLU A 1 171 ? 1.659 -6.335 -17.438 1.00 72.62 171 GLU A CA 1
ATOM 1348 C C . GLU A 1 171 ? 1.571 -5.876 -18.895 1.00 72.62 171 GLU A C 1
ATOM 1350 O O . GLU A 1 171 ? 2.567 -5.406 -19.438 1.00 72.62 171 GLU A O 1
ATOM 1355 N N . GLU A 1 172 ? 0.373 -5.900 -19.490 1.00 76.50 172 GLU A N 1
ATOM 1356 C CA . GLU A 1 172 ? 0.103 -5.261 -20.785 1.00 76.50 172 GLU A CA 1
ATOM 1357 C C . GLU A 1 172 ? 0.477 -3.779 -20.758 1.00 76.50 172 GLU A C 1
ATOM 1359 O O . GLU A 1 172 ? 1.236 -3.323 -21.615 1.00 76.50 172 GLU A O 1
ATOM 1364 N N . ARG A 1 173 ? 0.031 -3.036 -19.735 1.00 76.75 173 ARG A N 1
ATOM 1365 C CA . ARG A 1 173 ? 0.374 -1.614 -19.616 1.00 76.75 173 ARG A CA 1
ATOM 1366 C C . ARG A 1 173 ? 1.869 -1.391 -19.383 1.00 76.75 173 ARG A C 1
ATOM 1368 O O . ARG A 1 173 ? 2.428 -0.441 -19.923 1.00 76.75 173 ARG A O 1
ATOM 1375 N N . ALA A 1 174 ? 2.530 -2.251 -18.607 1.00 70.06 174 ALA A N 1
ATOM 1376 C CA . ALA A 1 174 ? 3.981 -2.189 -18.434 1.00 70.06 174 ALA A CA 1
ATOM 1377 C C . ALA A 1 174 ? 4.719 -2.414 -19.768 1.00 70.06 174 ALA A C 1
ATOM 1379 O O . ALA A 1 174 ? 5.683 -1.708 -20.067 1.00 70.06 174 ALA A O 1
ATOM 1380 N N . LEU A 1 175 ? 4.239 -3.344 -20.601 1.00 79.25 175 LEU A N 1
ATOM 1381 C CA . LEU A 1 175 ? 4.793 -3.598 -21.931 1.00 79.25 175 LEU A CA 1
ATOM 1382 C C . LEU A 1 175 ? 4.590 -2.411 -22.873 1.00 79.25 175 LEU A C 1
ATOM 1384 O O . LEU A 1 175 ? 5.523 -2.038 -23.579 1.00 79.25 175 LEU A O 1
ATOM 1388 N N . GLU A 1 176 ? 3.415 -1.788 -22.870 1.00 80.25 176 GLU A N 1
ATOM 1389 C CA . GLU A 1 176 ? 3.180 -0.548 -23.619 1.00 80.25 176 GLU A CA 1
ATOM 1390 C C . GLU A 1 176 ? 4.157 0.556 -23.201 1.00 80.25 176 GLU A C 1
ATOM 1392 O O . GLU A 1 176 ? 4.847 1.108 -24.054 1.00 80.25 176 GLU A O 1
ATOM 1397 N N . LEU A 1 177 ? 4.296 0.803 -21.893 1.00 72.25 177 LEU A N 1
ATOM 1398 C CA . LEU A 1 177 ? 5.238 1.790 -21.356 1.00 72.25 177 LEU A CA 1
ATOM 1399 C C . LEU A 1 177 ? 6.685 1.497 -21.772 1.00 72.25 177 LEU A C 1
ATOM 1401 O O . LEU A 1 177 ? 7.430 2.419 -22.090 1.00 72.25 177 LEU A O 1
ATOM 1405 N N . SER A 1 178 ? 7.093 0.226 -21.813 1.00 74.75 178 SER A N 1
ATOM 1406 C CA . SER A 1 178 ? 8.442 -0.137 -22.266 1.00 74.75 178 SER A CA 1
ATOM 1407 C C . SER A 1 178 ? 8.688 0.208 -23.734 1.00 74.75 178 SER A C 1
ATOM 1409 O O . SER A 1 178 ? 9.756 0.715 -24.064 1.00 74.75 178 SER A O 1
ATOM 1411 N N . LYS A 1 179 ? 7.677 0.035 -24.596 1.00 81.75 179 LYS A N 1
ATOM 1412 C CA . LYS A 1 179 ? 7.750 0.408 -26.014 1.00 81.75 179 LYS A CA 1
ATOM 1413 C C . LYS A 1 179 ? 7.800 1.922 -26.190 1.00 81.75 179 LYS A C 1
ATOM 1415 O O . LYS A 1 179 ? 8.631 2.404 -26.948 1.00 81.75 179 LYS A O 1
ATOM 1420 N N . GLU A 1 180 ? 6.963 2.662 -25.455 1.00 81.31 180 GLU A N 1
ATOM 1421 C CA . GLU A 1 180 ? 6.995 4.137 -25.415 1.00 81.31 180 GLU A CA 1
ATOM 1422 C C . GLU A 1 180 ? 8.391 4.660 -25.023 1.00 81.31 180 GLU A C 1
ATOM 1424 O O . GLU A 1 180 ? 8.805 5.738 -25.445 1.00 81.31 180 GLU A O 1
ATOM 1429 N N . MET A 1 181 ? 9.128 3.887 -24.223 1.00 76.25 181 MET A N 1
ATOM 1430 C CA . MET A 1 181 ? 10.450 4.238 -23.715 1.00 76.25 181 MET A CA 1
ATOM 1431 C C . MET A 1 181 ? 11.615 3.608 -24.479 1.00 76.25 181 MET A C 1
ATOM 1433 O O . MET A 1 181 ? 12.751 3.845 -24.077 1.00 76.25 181 MET A O 1
ATOM 1437 N N . ASP A 1 182 ? 11.386 2.857 -25.558 1.00 80.81 182 ASP A N 1
ATOM 1438 C CA . ASP A 1 182 ? 12.433 2.115 -26.281 1.00 80.81 182 ASP A CA 1
ATOM 1439 C C . ASP A 1 182 ? 13.284 1.229 -25.341 1.00 80.81 182 ASP A C 1
ATOM 1441 O O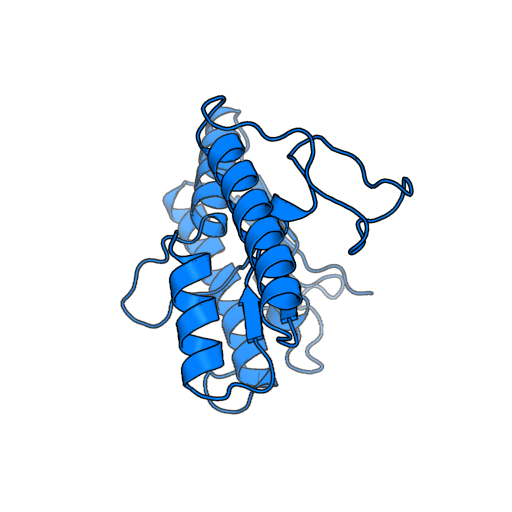 . ASP A 1 182 ? 14.512 1.295 -25.297 1.00 80.81 182 ASP A O 1
ATOM 1445 N N . LEU A 1 183 ? 12.595 0.457 -24.497 1.00 73.12 183 LEU A N 1
ATOM 1446 C CA . LEU A 1 183 ? 13.175 -0.497 -23.554 1.00 73.12 183 LEU A CA 1
ATOM 1447 C C . LEU A 1 183 ? 12.660 -1.907 -23.842 1.00 73.12 183 LEU A C 1
ATOM 1449 O O . LEU A 1 183 ? 11.466 -2.116 -24.061 1.00 73.12 183 LEU A O 1
ATOM 1453 N N . GLU A 1 184 ? 13.544 -2.902 -23.757 1.00 76.75 184 GLU A N 1
ATOM 1454 C CA . GLU A 1 184 ? 13.132 -4.304 -23.804 1.00 76.75 184 GLU A CA 1
ATOM 1455 C C . GLU A 1 184 ? 12.546 -4.717 -22.442 1.00 76.75 184 GLU A C 1
ATOM 1457 O O . GLU A 1 184 ? 13.272 -4.815 -21.446 1.00 76.75 184 GLU A O 1
ATOM 1462 N N . LEU A 1 185 ? 11.233 -4.972 -22.386 1.00 74.38 185 LEU A N 1
ATOM 1463 C CA . LEU A 1 185 ? 10.578 -5.549 -21.211 1.00 74.38 185 LEU A CA 1
ATOM 1464 C C . LEU A 1 185 ? 10.443 -7.063 -21.342 1.00 74.38 185 LEU A C 1
ATOM 1466 O O . LEU A 1 185 ? 9.743 -7.560 -22.225 1.00 74.38 185 LEU A O 1
ATOM 1470 N N . ASN A 1 186 ? 10.995 -7.775 -20.364 1.00 70.88 186 ASN A N 1
ATOM 1471 C CA . ASN A 1 186 ? 10.669 -9.174 -20.123 1.00 70.88 186 ASN A CA 1
ATOM 1472 C C . ASN A 1 186 ? 9.949 -9.287 -18.775 1.00 70.88 186 ASN A C 1
ATOM 1474 O O . ASN A 1 186 ? 10.498 -8.895 -17.743 1.00 70.88 186 ASN A O 1
ATOM 1478 N N . THR A 1 187 ? 8.725 -9.818 -18.768 1.00 65.44 187 THR A N 1
ATOM 1479 C CA . THR A 1 187 ? 8.107 -10.273 -17.518 1.00 65.44 187 THR A CA 1
ATOM 1480 C C . THR A 1 187 ? 8.420 -11.750 -17.342 1.00 65.44 187 THR A C 1
ATOM 1482 O O . THR A 1 187 ? 8.362 -12.505 -18.310 1.00 65.44 187 THR A O 1
ATOM 1485 N N . VAL A 1 188 ? 8.821 -12.157 -16.140 1.00 57.53 188 VAL A N 1
ATOM 1486 C CA . VAL A 1 188 ? 9.115 -13.563 -15.825 1.00 57.53 188 VAL A CA 1
ATOM 1487 C C . VAL A 1 188 ? 8.329 -13.944 -14.585 1.00 57.53 188 VAL A C 1
ATOM 1489 O O . VAL A 1 188 ? 8.420 -13.260 -13.563 1.00 57.53 188 VAL A O 1
ATOM 1492 N N . CYS A 1 189 ? 7.559 -15.024 -14.666 1.00 57.56 189 CYS A N 1
ATOM 1493 C CA . CYS A 1 189 ? 6.950 -15.651 -13.502 1.00 57.56 189 CYS A CA 1
ATOM 1494 C C . CYS A 1 189 ? 7.663 -16.986 -13.242 1.00 57.56 189 CYS A C 1
ATOM 1496 O O . CYS A 1 189 ? 7.484 -17.921 -14.032 1.00 57.56 189 CYS A O 1
ATOM 1498 N N . PRO A 1 190 ? 8.491 -17.085 -12.186 1.00 43.53 190 PRO A N 1
ATOM 1499 C CA . PRO A 1 190 ? 9.089 -18.354 -11.797 1.00 43.53 190 PRO A CA 1
ATOM 1500 C C . PRO A 1 190 ? 7.975 -19.341 -11.439 1.00 43.53 190 PRO A C 1
ATOM 1502 O O . PRO A 1 190 ? 7.136 -19.045 -10.586 1.00 43.53 190 PRO A O 1
ATOM 1505 N N . SER A 1 191 ? 7.943 -20.498 -12.096 1.00 41.94 191 SER A N 1
ATOM 1506 C CA . SER A 1 191 ? 7.109 -21.615 -11.658 1.00 41.94 191 SER A CA 1
ATOM 1507 C C . SER A 1 191 ? 7.720 -22.213 -10.391 1.00 41.94 191 SER A C 1
ATOM 1509 O O . SER A 1 191 ? 8.890 -22.595 -10.412 1.00 41.94 191 SER A O 1
ATOM 1511 N N . PHE A 1 192 ? 6.941 -22.270 -9.310 1.00 35.94 192 PHE A N 1
ATOM 1512 C CA . PHE A 1 192 ? 7.205 -23.191 -8.203 1.00 35.94 192 PHE A CA 1
ATOM 1513 C C . PHE A 1 192 ? 6.700 -24.583 -8.571 1.00 35.94 192 PHE A C 1
ATOM 1515 O O . PHE A 1 192 ? 5.607 -24.650 -9.190 1.00 35.94 192 PHE A O 1
#

Foldseek 3Di:
DVLLVVLVVCVVVVPQEDEAEFAVLQQADPPGAAPVNPDTDPVGGYDPQDCPPDPSSNNSVVSNVSVVVNVVSCVVRVHHYDYDHDYQDQFDPDPPDDDPDPNVVVLLVVLVVCVVVVAQADEAAADCLQQPPDPDAAPVNFWHKLVRGDPPQDCPPDDSSNVSVGRVVRVVVVVVSCVVSNHHYIYTHHDD

Sequence (192 aa):
TLVKEWMVTAKALGARRVIFTSSMAAVRATNQPPKNGNFYTNKDWNTLSELGKNWGSSYQYSKRKSEERALELSKEMDLELNTVCPSFIFGPPCKGVTSTSYSITLVKEWMVTAKALGARRVIFTSSMAAVRATNQPPKNGNFYTNKDWNTLSELGKNWGSSYQYSKRKSEERALELSKEMDLELNTVCPSF